Protein AF-A0A968VPF1-F1 (afdb_monomer_lite)

pLDDT: mean 86.72, std 12.69, range [39.0, 97.94]

Foldseek 3Di:
DVVVVVLVVVLVVLLVQLVVLCVVLVVCVVVVNNVSNVVSNQSSLLSLLVSLLVVLVVLLQVLVLLLVLLVVLLVVLVDPLLVVLSVLLVVLSVVLVVLSVVLVPPDSSPSVVSSVSSVVSLLSSLSSLVSSLVSLLRSQPDPDRDPVNDDDDPVCVVCVDPDDPPDPLVVSLVSVVVCVVVVSGPQWRWRPPDPDTDTDGSNVSSVVSD

Secondary structure (DSSP, 8-state):
-HHHHHHHHHHHHHHHHHHHHHHHHHHHHHTT-HHHHHHHHHHHHHHHHHHHHHHHHHHHHHHHHHHHHHHHHHHHH--HHHHHHHHHHHHHHHHHHHHHHHHHHS-TT-HHHHHHHHHHHHHHHHHHHHHHHHHHHHHHS-GGGSTTTS---HHHHHS--------HHHHHHHHHHHHHHTTSS-SEEE-SSSSS--EEEHHHHHHHT-

Radius of gyration: 21.9 Å; chains: 1; bounding box: 50×46×64 Å

Sequence (210 aa):
MRRSNALRAELTEQYRKALTHDFYANLWYLQGQYGRTHRELKESQNQLQQAYRKLLERYLETTWALLEESAPLIVRSRDQSARALLRLGFRDLESTRLFHIRGSNINPRLHTNQIQFYREGLKRIRRARRFAILALIEAKLPREERPQYQLVTYDDVRNPEPGESDSDFQRVLKLLINMTGRRLIPDTVSTRNLARPAELKLLEIHQDNY

Structure (mmCIF, N/CA/C/O backbone):
data_AF-A0A968VPF1-F1
#
_entry.id   AF-A0A968VPF1-F1
#
loop_
_atom_site.group_PDB
_atom_site.id
_atom_site.type_symbol
_atom_site.label_atom_id
_atom_site.label_alt_id
_atom_site.label_comp_id
_atom_site.label_asym_id
_atom_site.label_entity_id
_atom_site.label_seq_id
_atom_site.pdbx_PDB_ins_code
_atom_site.Cartn_x
_atom_site.Cartn_y
_atom_site.Cartn_z
_atom_site.occupancy
_atom_site.B_iso_or_equiv
_atom_site.auth_seq_id
_atom_site.auth_comp_id
_atom_site.auth_asym_id
_atom_site.auth_atom_id
_atom_site.pdbx_PDB_model_num
ATOM 1 N N . MET A 1 1 ? 5.026 -16.189 7.303 1.00 43.31 1 MET A N 1
ATOM 2 C CA . MET A 1 1 ? 6.407 -15.721 7.001 1.00 43.31 1 MET A CA 1
ATOM 3 C C . MET A 1 1 ? 6.978 -16.177 5.646 1.00 43.31 1 MET A C 1
ATOM 5 O O . MET A 1 1 ? 7.348 -15.308 4.867 1.00 43.31 1 MET A O 1
ATOM 9 N N . ARG A 1 2 ? 7.012 -17.479 5.294 1.00 39.00 2 ARG A N 1
ATOM 10 C CA . ARG A 1 2 ? 7.702 -17.997 4.078 1.00 39.00 2 ARG A CA 1
ATOM 11 C C . ARG A 1 2 ? 7.324 -17.344 2.727 1.00 39.00 2 ARG A C 1
ATOM 13 O O . ARG A 1 2 ? 8.184 -17.210 1.869 1.00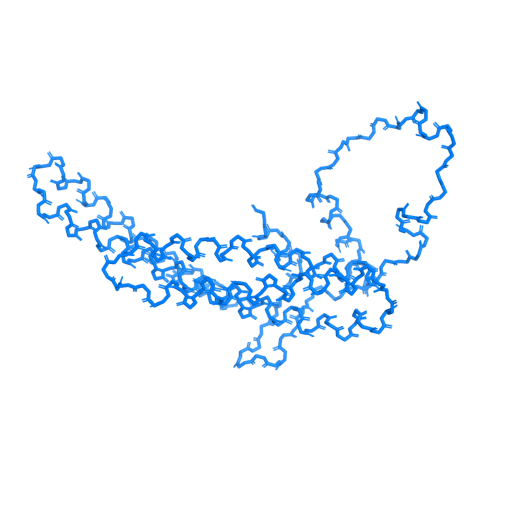 39.00 2 ARG A O 1
ATOM 20 N N . ARG A 1 3 ? 6.076 -16.895 2.526 1.00 50.56 3 ARG A N 1
ATOM 21 C CA . ARG A 1 3 ? 5.621 -16.291 1.248 1.00 50.56 3 ARG A CA 1
ATOM 22 C C . ARG A 1 3 ? 5.746 -14.765 1.148 1.00 50.56 3 ARG A C 1
ATOM 24 O O . ARG A 1 3 ? 5.810 -14.261 0.034 1.00 50.56 3 ARG A O 1
ATOM 31 N N . SER A 1 4 ? 5.825 -14.039 2.269 1.00 58.53 4 SER A N 1
ATOM 32 C CA . SER A 1 4 ? 6.194 -12.607 2.240 1.00 58.53 4 SER A CA 1
ATOM 33 C C . SER A 1 4 ? 7.604 -12.455 1.663 1.00 58.53 4 SER A C 1
ATOM 35 O O . SER A 1 4 ? 7.835 -11.650 0.766 1.00 58.53 4 SER A O 1
ATOM 37 N N . ASN A 1 5 ? 8.504 -13.352 2.075 1.00 69.31 5 ASN A N 1
ATOM 38 C CA . ASN A 1 5 ? 9.853 -13.448 1.526 1.00 69.31 5 ASN A CA 1
ATOM 39 C C . ASN A 1 5 ? 9.859 -13.851 0.044 1.00 69.31 5 ASN A C 1
ATOM 41 O O . ASN A 1 5 ? 10.679 -13.335 -0.700 1.00 69.31 5 ASN A O 1
ATOM 45 N N . ALA A 1 6 ? 8.931 -14.708 -0.401 1.00 79.56 6 ALA A N 1
ATOM 46 C CA . ALA A 1 6 ? 8.838 -15.111 -1.807 1.00 79.56 6 ALA A CA 1
ATOM 47 C C . ALA A 1 6 ? 8.408 -13.958 -2.730 1.00 79.56 6 ALA A C 1
ATOM 49 O O . ALA A 1 6 ? 9.057 -13.727 -3.743 1.00 79.56 6 ALA A O 1
ATOM 50 N N . LEU A 1 7 ? 7.366 -13.198 -2.363 1.00 80.12 7 LEU A N 1
ATOM 51 C CA . LEU A 1 7 ? 6.956 -12.024 -3.144 1.00 80.12 7 LEU A CA 1
ATOM 52 C C . LEU A 1 7 ? 8.040 -10.944 -3.128 1.00 80.12 7 LEU A C 1
ATOM 54 O O . LEU A 1 7 ? 8.317 -10.340 -4.157 1.00 80.12 7 LEU A O 1
ATOM 58 N N . ARG A 1 8 ? 8.664 -10.704 -1.968 1.00 84.31 8 ARG A N 1
ATOM 59 C CA . ARG A 1 8 ? 9.796 -9.777 -1.869 1.00 84.31 8 ARG A CA 1
ATOM 60 C C . ARG A 1 8 ? 10.928 -10.205 -2.796 1.00 84.31 8 ARG A C 1
ATOM 62 O O . ARG A 1 8 ? 11.372 -9.378 -3.573 1.00 84.31 8 ARG A O 1
ATOM 69 N N . ALA A 1 9 ? 11.324 -11.477 -2.781 1.00 89.12 9 ALA A N 1
ATOM 70 C CA . ALA A 1 9 ? 12.354 -12.000 -3.673 1.00 89.12 9 ALA A CA 1
ATOM 71 C C . ALA A 1 9 ? 11.975 -11.845 -5.154 1.00 89.12 9 ALA A C 1
ATOM 73 O O . ALA A 1 9 ? 12.793 -11.392 -5.946 1.00 89.12 9 ALA A O 1
ATOM 74 N N . GLU A 1 10 ? 10.728 -12.151 -5.523 1.00 90.25 10 GLU A N 1
ATOM 75 C CA . GLU A 1 10 ? 10.234 -11.981 -6.893 1.00 90.25 10 GLU A CA 1
ATOM 76 C C . GLU A 1 10 ? 10.270 -10.512 -7.340 1.00 90.25 10 GLU A C 1
ATOM 78 O O . GLU A 1 10 ? 10.740 -10.206 -8.436 1.00 90.25 10 GLU A O 1
ATOM 83 N N . LEU A 1 11 ? 9.812 -9.592 -6.487 1.00 91.25 11 LEU A N 1
ATOM 84 C CA . LEU A 1 11 ? 9.863 -8.159 -6.763 1.00 91.25 11 LEU A CA 1
ATOM 85 C C . LEU A 1 11 ? 11.308 -7.664 -6.837 1.00 91.25 11 LEU A C 1
ATOM 87 O O . LEU A 1 11 ? 11.639 -6.926 -7.758 1.00 91.25 11 LEU A O 1
ATOM 91 N N . THR A 1 12 ? 12.183 -8.087 -5.921 1.00 93.25 12 THR A N 1
ATOM 92 C CA . THR A 1 12 ? 13.615 -7.760 -5.950 1.00 93.25 12 THR A CA 1
ATOM 93 C C . THR A 1 12 ? 14.259 -8.235 -7.247 1.00 93.25 12 THR A C 1
ATOM 95 O O . THR A 1 12 ? 15.005 -7.479 -7.861 1.00 93.25 12 THR A O 1
ATOM 98 N N . GLU A 1 13 ? 13.928 -9.439 -7.712 1.00 93.94 13 GLU A N 1
ATOM 99 C CA . GLU A 1 13 ? 14.406 -9.975 -8.988 1.00 93.94 13 GLU A CA 1
ATOM 100 C C . GLU A 1 13 ? 13.904 -9.130 -10.173 1.00 93.94 13 GLU A C 1
ATOM 102 O O . GLU A 1 13 ? 14.682 -8.792 -11.067 1.00 93.94 13 GLU A O 1
ATOM 107 N N . GLN A 1 14 ? 12.628 -8.723 -10.176 1.00 93.25 14 GLN A N 1
ATOM 108 C CA . GLN A 1 14 ? 12.080 -7.825 -11.203 1.00 93.25 14 GLN A CA 1
ATOM 109 C C . GLN A 1 14 ? 12.742 -6.441 -11.184 1.00 93.25 14 GLN A C 1
ATOM 111 O O . GLN A 1 14 ? 13.100 -5.923 -12.242 1.00 93.25 14 GLN A O 1
ATOM 116 N N . TYR A 1 15 ? 12.964 -5.858 -10.004 1.00 94.62 15 TYR A N 1
ATOM 117 C CA . TYR A 1 15 ? 13.681 -4.590 -9.866 1.00 94.62 15 TYR A CA 1
ATOM 118 C C . TYR A 1 15 ? 15.132 -4.708 -10.327 1.00 94.62 15 TYR A C 1
ATOM 120 O O . TYR A 1 15 ? 15.619 -3.829 -11.032 1.00 94.62 15 TYR A O 1
ATOM 128 N N . ARG A 1 16 ? 15.812 -5.812 -10.000 1.00 96.12 16 ARG A N 1
ATOM 129 C CA . ARG A 1 16 ? 17.177 -6.079 -10.468 1.00 96.12 16 ARG A CA 1
ATOM 130 C C . ARG A 1 16 ? 17.234 -6.128 -11.992 1.00 96.12 16 ARG A C 1
ATOM 132 O O . ARG A 1 16 ? 18.122 -5.518 -12.585 1.00 96.12 16 ARG A O 1
ATOM 139 N N . LYS A 1 17 ? 16.274 -6.803 -12.633 1.00 96.50 17 LYS A N 1
ATOM 140 C CA . LYS A 1 17 ? 16.153 -6.840 -14.099 1.00 96.50 17 LYS A CA 1
ATOM 141 C C . LYS A 1 17 ? 15.913 -5.451 -14.683 1.00 96.50 17 LYS A C 1
ATOM 143 O O . LYS A 1 17 ? 16.620 -5.069 -15.608 1.00 96.50 17 LYS A O 1
ATOM 148 N N . ALA A 1 18 ? 14.986 -4.680 -14.114 1.00 96.88 18 ALA A N 1
ATOM 149 C CA . ALA A 1 18 ? 14.735 -3.305 -14.543 1.00 96.88 18 ALA A CA 1
ATOM 150 C C . ALA A 1 18 ? 16.001 -2.434 -14.469 1.00 96.88 18 ALA A C 1
ATOM 152 O O . ALA A 1 18 ? 16.369 -1.798 -15.451 1.00 96.88 18 ALA A O 1
ATOM 153 N N . LEU A 1 19 ? 16.710 -2.469 -13.336 1.00 96.94 19 LEU A N 1
ATOM 154 C CA . LEU A 1 19 ? 17.963 -1.732 -13.142 1.00 96.94 19 LEU A CA 1
ATOM 155 C C . LEU A 1 19 ? 19.059 -2.174 -14.115 1.00 96.94 19 LEU A C 1
ATOM 157 O O . LEU A 1 19 ? 19.812 -1.344 -14.609 1.00 96.94 19 LEU A O 1
ATOM 161 N N . THR A 1 20 ? 19.137 -3.471 -14.414 1.00 97.56 20 THR A N 1
ATOM 162 C CA . THR A 1 20 ? 20.104 -4.003 -15.382 1.00 97.56 20 THR A CA 1
ATOM 163 C C . THR A 1 20 ? 19.848 -3.427 -16.777 1.00 97.56 20 THR A C 1
ATOM 165 O O . THR A 1 20 ? 20.774 -2.941 -17.421 1.00 97.56 20 THR A O 1
ATOM 168 N N . HIS A 1 21 ? 18.590 -3.418 -17.225 1.00 97.88 21 HIS A N 1
ATOM 169 C CA . HIS A 1 21 ? 18.209 -2.816 -18.504 1.00 97.88 21 HIS A CA 1
ATOM 170 C C . HIS A 1 21 ? 18.437 -1.298 -18.525 1.00 97.88 21 HIS A C 1
ATOM 172 O O . HIS A 1 21 ? 18.942 -0.773 -19.511 1.00 97.88 21 HIS A O 1
ATOM 178 N N . ASP A 1 22 ? 18.132 -0.590 -17.435 1.00 97.19 22 ASP A N 1
ATOM 179 C CA . ASP A 1 22 ? 18.394 0.851 -17.322 1.00 97.19 22 ASP A CA 1
ATOM 180 C C . ASP A 1 22 ? 19.894 1.176 -17.413 1.00 97.19 22 ASP A C 1
ATOM 182 O O . ASP A 1 22 ? 20.312 2.048 -18.177 1.00 97.19 22 ASP A O 1
ATOM 186 N N . PHE A 1 23 ? 20.729 0.402 -16.715 1.00 97.81 23 PHE A N 1
ATOM 187 C CA . PHE A 1 23 ? 22.182 0.516 -16.796 1.00 97.81 23 PHE A CA 1
ATOM 188 C C . PHE A 1 23 ? 22.688 0.330 -18.232 1.00 97.81 23 PHE A C 1
ATOM 190 O O . PHE A 1 23 ? 23.456 1.157 -18.730 1.00 97.81 23 PHE A O 1
ATOM 197 N N . TYR A 1 24 ? 22.232 -0.716 -18.929 1.00 97.69 24 TYR A N 1
ATOM 198 C CA . TYR A 1 24 ? 22.611 -0.932 -20.325 1.00 97.69 24 TYR A CA 1
ATOM 199 C C . TYR A 1 24 ? 22.074 0.161 -21.251 1.00 97.69 24 TYR A C 1
ATOM 201 O O . TYR A 1 24 ? 22.788 0.573 -22.161 1.00 97.69 24 TYR A O 1
ATOM 209 N N . ALA A 1 25 ? 20.867 0.683 -21.018 1.00 97.38 25 ALA A N 1
ATOM 210 C CA . ALA A 1 25 ? 20.334 1.806 -21.785 1.00 97.38 25 ALA A CA 1
ATOM 211 C C . ALA A 1 25 ? 21.261 3.029 -21.700 1.00 97.38 25 ALA A C 1
ATOM 213 O O . ALA A 1 25 ? 21.606 3.608 -22.735 1.00 97.38 25 ALA A O 1
ATOM 214 N N . ASN A 1 26 ? 21.721 3.360 -20.488 1.00 97.00 26 ASN A N 1
ATOM 215 C CA . ASN A 1 26 ? 22.673 4.443 -20.243 1.00 97.00 26 ASN A CA 1
ATOM 216 C C . ASN A 1 26 ? 24.031 4.170 -20.908 1.00 97.00 26 ASN A C 1
ATOM 218 O O . ASN A 1 26 ? 24.589 5.058 -21.551 1.00 97.00 26 ASN A O 1
ATOM 222 N N . LEU A 1 27 ? 24.535 2.934 -20.842 1.00 97.75 27 LEU A N 1
ATOM 223 C CA . LEU A 1 27 ? 25.772 2.544 -21.525 1.00 97.75 27 LEU A CA 1
ATOM 224 C C . LEU A 1 27 ? 25.669 2.728 -23.048 1.00 97.75 27 LEU A C 1
ATOM 226 O O . LEU A 1 27 ? 26.540 3.347 -23.658 1.00 97.75 27 LEU A O 1
ATOM 230 N N . TRP A 1 28 ? 24.594 2.233 -23.668 1.00 97.25 28 TRP A N 1
ATOM 231 C CA . TRP A 1 28 ? 24.373 2.375 -25.111 1.00 97.25 28 TRP A CA 1
ATOM 232 C C . TRP A 1 28 ? 24.174 3.830 -25.529 1.00 97.25 28 TRP A C 1
ATOM 234 O O . TRP A 1 28 ? 24.609 4.215 -26.615 1.00 97.25 28 TRP A O 1
ATOM 244 N N . TYR A 1 29 ? 23.559 4.641 -24.665 1.00 97.56 29 TYR A N 1
ATOM 245 C CA . TYR A 1 29 ? 23.373 6.069 -24.906 1.00 97.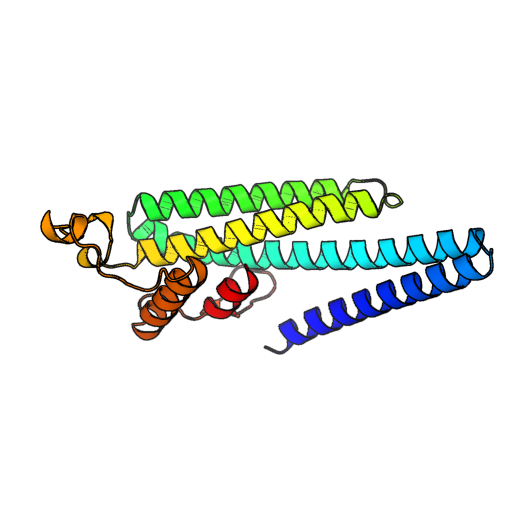56 29 TYR A CA 1
ATOM 246 C C . TYR A 1 29 ? 24.720 6.788 -25.003 1.00 97.56 29 TYR A C 1
ATOM 248 O O . TYR A 1 29 ? 24.954 7.529 -25.956 1.00 97.56 29 TYR A O 1
ATOM 256 N N . LEU A 1 30 ? 25.634 6.502 -24.070 1.00 97.50 30 LEU A N 1
ATOM 257 C CA . LEU A 1 30 ? 26.991 7.059 -24.072 1.00 97.50 30 LEU A CA 1
ATOM 258 C C . LEU A 1 30 ? 27.808 6.628 -25.300 1.00 97.50 30 LEU A C 1
ATOM 260 O O . LEU A 1 30 ? 28.672 7.369 -25.753 1.00 97.50 30 LEU A O 1
ATOM 264 N N . GLN A 1 31 ? 27.513 5.459 -25.869 1.00 96.81 31 GLN A N 1
ATOM 265 C CA . GLN A 1 31 ? 28.135 4.965 -27.103 1.00 96.81 31 GLN A CA 1
ATOM 266 C C . GLN A 1 31 ? 27.466 5.488 -28.390 1.00 96.81 31 GLN A C 1
ATOM 268 O O . GLN A 1 31 ? 27.827 5.053 -29.482 1.00 96.81 31 GLN A O 1
ATOM 273 N N . GLY A 1 32 ? 26.464 6.371 -28.290 1.00 97.06 32 GLY A N 1
ATOM 274 C CA . GLY A 1 32 ? 25.722 6.902 -29.441 1.00 97.06 32 GLY A CA 1
ATOM 275 C C . GLY A 1 32 ? 24.770 5.897 -30.105 1.00 97.06 32 GLY A C 1
ATOM 276 O O . GLY A 1 32 ? 24.251 6.150 -31.192 1.00 97.06 32 GLY A O 1
ATOM 277 N N . GLN A 1 33 ? 24.506 4.747 -29.476 1.00 96.88 33 GLN A N 1
ATOM 278 C CA . GLN A 1 33 ? 23.657 3.685 -30.027 1.00 96.88 33 GLN A CA 1
ATOM 279 C C . GLN A 1 33 ? 22.185 3.858 -29.619 1.00 96.88 33 GLN A C 1
ATOM 281 O O . GLN A 1 33 ? 21.604 3.016 -28.930 1.00 96.88 33 GLN A O 1
ATOM 286 N N . TYR A 1 34 ? 21.544 4.929 -30.097 1.00 95.38 34 TYR A N 1
ATOM 287 C CA . TYR A 1 34 ? 20.193 5.332 -29.671 1.00 95.38 34 TYR A CA 1
ATOM 288 C C . TYR A 1 34 ? 19.101 4.271 -29.883 1.00 95.38 34 TYR A C 1
ATOM 290 O O . TYR A 1 34 ? 18.183 4.151 -29.071 1.00 95.38 34 TYR A O 1
ATOM 298 N N . GLY A 1 35 ? 19.201 3.459 -30.942 1.00 96.25 35 GLY A N 1
ATOM 299 C CA . GLY A 1 35 ? 18.255 2.364 -31.183 1.00 96.25 35 GLY A CA 1
ATOM 300 C C . GLY A 1 35 ? 18.289 1.299 -30.080 1.00 96.25 35 GLY A C 1
ATOM 301 O O . GLY A 1 35 ? 17.240 0.812 -29.654 1.00 96.25 35 GLY A O 1
ATOM 302 N N . ARG A 1 36 ? 19.486 0.976 -29.566 1.00 95.56 36 ARG A N 1
ATOM 303 C CA . ARG A 1 36 ? 19.651 0.045 -28.439 1.00 95.56 36 ARG A CA 1
ATOM 304 C C . ARG A 1 36 ? 19.227 0.688 -27.127 1.00 95.56 36 ARG A C 1
ATOM 306 O O . ARG A 1 36 ? 18.495 0.054 -26.376 1.00 95.56 36 ARG A O 1
ATOM 313 N N . THR A 1 37 ? 19.581 1.955 -26.904 1.00 97.19 37 THR A N 1
ATOM 314 C CA . THR A 1 37 ? 19.106 2.730 -25.747 1.00 97.19 37 THR A CA 1
ATOM 315 C C . THR A 1 37 ? 17.589 2.680 -25.624 1.00 97.19 37 THR A C 1
ATOM 317 O O . THR A 1 37 ? 17.071 2.339 -24.565 1.00 97.19 37 THR A O 1
ATOM 320 N N . HIS A 1 38 ? 16.865 2.970 -26.710 1.00 95.81 38 HIS A N 1
ATOM 321 C CA . HIS A 1 38 ? 15.404 2.978 -26.686 1.00 95.81 38 HIS A CA 1
ATOM 322 C C . HIS A 1 38 ? 14.823 1.601 -26.337 1.00 95.81 38 HIS A C 1
ATOM 324 O O . HIS A 1 38 ? 13.871 1.511 -25.561 1.00 95.81 38 HIS A O 1
ATOM 330 N N . ARG A 1 39 ? 15.400 0.525 -26.887 1.00 96.31 39 ARG A N 1
ATOM 331 C CA . ARG A 1 39 ? 14.963 -0.848 -26.612 1.00 96.31 39 ARG A CA 1
ATOM 332 C C . ARG A 1 39 ? 15.173 -1.226 -25.146 1.00 96.31 39 ARG A C 1
ATOM 334 O O . ARG A 1 39 ? 14.226 -1.674 -24.508 1.00 96.31 39 ARG A O 1
ATOM 341 N N . GLU A 1 40 ? 16.374 -1.010 -24.617 1.00 97.12 40 GLU A N 1
ATOM 342 C CA . GLU A 1 40 ? 16.707 -1.333 -23.224 1.00 97.12 40 GLU A CA 1
ATOM 343 C C . GLU A 1 40 ? 15.877 -0.502 -22.235 1.00 97.12 40 GLU A C 1
ATOM 345 O O . GLU A 1 40 ? 15.323 -1.040 -21.278 1.00 97.12 40 GLU A O 1
ATOM 350 N N . LEU A 1 41 ? 15.678 0.792 -22.511 1.00 96.12 41 LEU A N 1
ATOM 351 C CA . LEU A 1 41 ? 14.834 1.651 -21.680 1.00 96.12 41 LEU A CA 1
ATOM 352 C C . LEU A 1 41 ? 13.384 1.147 -21.639 1.00 96.12 41 LEU A C 1
ATOM 354 O O . LEU A 1 41 ? 12.748 1.137 -20.584 1.00 96.12 41 LEU A O 1
ATOM 358 N N . LYS A 1 42 ? 12.853 0.701 -22.780 1.00 95.56 42 LYS A N 1
ATOM 359 C CA . LYS A 1 42 ? 11.491 0.170 -22.862 1.00 95.56 42 LYS A CA 1
ATOM 360 C C . LYS A 1 42 ? 11.338 -1.141 -22.092 1.00 95.56 42 LYS A C 1
ATOM 362 O O . LYS A 1 42 ? 10.338 -1.309 -21.398 1.00 95.56 42 LYS A O 1
ATOM 367 N N . GLU A 1 43 ? 12.328 -2.030 -22.159 1.00 96.44 43 GLU A N 1
ATOM 368 C CA . GLU A 1 43 ? 12.336 -3.258 -21.356 1.00 96.44 43 GLU A CA 1
ATOM 369 C C . GLU A 1 43 ? 12.441 -2.960 -19.858 1.00 96.44 43 GLU A C 1
ATOM 371 O O . GLU A 1 43 ? 11.684 -3.528 -19.071 1.00 96.44 43 GLU A O 1
ATOM 376 N N . SER A 1 44 ? 13.285 -2.004 -19.456 1.00 97.06 44 SER A N 1
ATOM 377 C CA . SER A 1 44 ? 13.342 -1.528 -18.067 1.00 97.06 44 SER A CA 1
ATOM 378 C C . SER A 1 44 ? 11.964 -1.070 -17.573 1.00 97.06 44 SER A C 1
ATOM 380 O O . SER A 1 44 ? 11.460 -1.549 -16.551 1.00 97.06 44 SER A O 1
ATOM 382 N N . GLN A 1 45 ? 11.289 -0.215 -18.346 1.00 96.06 45 GLN A N 1
ATOM 383 C CA . GLN A 1 45 ? 9.951 0.277 -18.011 1.00 96.06 45 GLN A CA 1
ATOM 384 C C . GLN A 1 45 ? 8.899 -0.839 -17.968 1.00 96.06 45 GLN A C 1
ATOM 386 O O . GLN A 1 45 ? 8.027 -0.822 -17.098 1.00 96.06 45 GLN A O 1
ATOM 391 N N . ASN A 1 46 ? 8.979 -1.820 -18.869 1.00 96.38 46 ASN A N 1
ATOM 392 C CA . ASN A 1 46 ? 8.107 -2.992 -18.870 1.00 96.38 46 ASN A CA 1
ATOM 393 C C . ASN A 1 46 ? 8.267 -3.810 -17.575 1.00 96.38 46 ASN A C 1
ATOM 395 O O . ASN A 1 46 ? 7.275 -4.135 -16.921 1.00 96.38 46 ASN A O 1
ATOM 399 N N . GLN A 1 47 ? 9.507 -4.079 -17.148 1.00 96.81 47 GLN A N 1
ATOM 400 C CA . GLN A 1 47 ? 9.775 -4.787 -15.889 1.00 96.81 47 GLN A CA 1
ATOM 401 C C . GLN A 1 47 ? 9.254 -4.005 -14.673 1.00 96.81 47 GLN A C 1
ATOM 403 O O . GLN A 1 47 ? 8.600 -4.581 -13.799 1.00 96.81 47 GLN A O 1
ATOM 408 N N . LEU A 1 48 ? 9.475 -2.685 -14.635 1.00 95.81 48 LEU A N 1
ATOM 409 C CA . LEU A 1 48 ? 8.960 -1.826 -13.563 1.00 95.81 48 LEU A CA 1
ATOM 410 C C . LEU A 1 48 ? 7.436 -1.859 -13.500 1.00 95.81 48 LEU A C 1
ATOM 412 O O . LEU A 1 48 ? 6.864 -2.051 -12.429 1.00 95.81 48 LEU A O 1
ATOM 416 N N . GLN A 1 49 ? 6.765 -1.704 -14.637 1.00 95.94 49 GLN A N 1
ATOM 417 C CA . GLN A 1 49 ? 5.310 -1.731 -14.709 1.00 95.94 49 GLN A CA 1
ATOM 418 C C . GLN A 1 49 ? 4.732 -3.022 -14.118 1.00 95.94 49 GLN A C 1
ATOM 420 O O . GLN A 1 49 ? 3.769 -2.962 -13.347 1.00 95.94 49 GLN A O 1
ATOM 425 N N . GLN A 1 50 ? 5.345 -4.168 -14.421 1.00 95.38 50 GLN A N 1
ATOM 426 C CA . GLN A 1 50 ? 4.902 -5.462 -13.910 1.00 95.38 50 GLN A CA 1
ATOM 427 C C . GLN A 1 50 ? 5.086 -5.557 -12.392 1.00 95.38 50 GLN A C 1
ATOM 429 O O . GLN A 1 50 ? 4.187 -6.042 -11.702 1.00 95.38 50 GLN A O 1
ATOM 434 N N . ALA A 1 51 ? 6.206 -5.051 -11.866 1.00 95.31 51 ALA A N 1
ATOM 435 C CA . ALA A 1 51 ? 6.464 -5.004 -10.428 1.00 95.31 51 ALA A CA 1
ATOM 436 C C . ALA A 1 51 ? 5.433 -4.129 -9.696 1.00 95.31 51 ALA A C 1
ATOM 438 O O . ALA A 1 51 ? 4.824 -4.568 -8.718 1.00 95.31 51 ALA A O 1
ATOM 439 N N . TYR A 1 52 ? 5.165 -2.923 -10.208 1.00 95.62 52 TYR A N 1
ATOM 440 C CA . TYR A 1 52 ? 4.154 -2.017 -9.653 1.00 95.62 52 TYR A CA 1
ATOM 441 C C . TYR A 1 52 ? 2.749 -2.627 -9.672 1.00 95.62 52 TYR A C 1
ATOM 443 O O . TYR A 1 52 ? 2.015 -2.509 -8.689 1.00 95.62 52 TYR A O 1
ATOM 451 N N . ARG A 1 53 ? 2.381 -3.311 -10.762 1.00 95.81 53 ARG A N 1
ATOM 452 C CA . ARG A 1 53 ? 1.098 -4.009 -10.880 1.00 95.81 53 ARG A CA 1
ATOM 453 C C . ARG A 1 53 ? 0.951 -5.101 -9.820 1.00 95.81 53 ARG A C 1
ATOM 455 O O . ARG A 1 53 ? -0.028 -5.086 -9.077 1.00 95.81 53 ARG A O 1
ATOM 462 N N . LYS A 1 54 ? 1.925 -6.012 -9.722 1.00 94.50 54 LYS A N 1
ATOM 463 C CA . LYS A 1 54 ? 1.913 -7.117 -8.745 1.00 94.50 54 LYS A CA 1
ATOM 464 C C . LYS A 1 54 ? 1.861 -6.604 -7.310 1.00 94.50 54 LYS A C 1
ATOM 466 O O . LYS A 1 54 ? 1.128 -7.136 -6.476 1.00 94.50 54 LYS A O 1
ATOM 471 N N . LEU A 1 55 ? 2.619 -5.545 -7.022 1.00 93.88 55 LEU A N 1
ATOM 472 C CA . LEU A 1 55 ? 2.600 -4.895 -5.718 1.00 93.88 55 LEU A CA 1
ATOM 473 C C . LEU A 1 55 ? 1.205 -4.340 -5.401 1.00 93.88 55 LEU A C 1
ATOM 475 O O . LEU A 1 55 ? 0.683 -4.582 -4.315 1.00 93.88 55 LEU A O 1
ATOM 479 N N . LEU A 1 56 ? 0.572 -3.645 -6.349 1.00 95.69 56 LEU A N 1
ATOM 480 C CA . LEU A 1 56 ? -0.769 -3.095 -6.162 1.00 95.69 56 LEU A CA 1
ATOM 481 C C . LEU A 1 56 ? -1.823 -4.186 -5.943 1.00 95.69 56 LEU A C 1
ATOM 483 O O . LEU A 1 56 ? -2.636 -4.062 -5.029 1.00 95.69 56 LEU A O 1
ATOM 487 N N . GLU A 1 57 ? -1.786 -5.260 -6.733 1.00 94.19 57 GLU A N 1
ATOM 488 C CA . GLU A 1 57 ? -2.674 -6.423 -6.586 1.00 94.19 57 GLU A CA 1
ATOM 489 C C . GLU A 1 57 ? -2.550 -7.028 -5.184 1.00 94.19 57 GLU A C 1
ATOM 491 O O . GLU A 1 57 ? -3.548 -7.213 -4.485 1.00 94.19 57 GLU A O 1
ATOM 496 N N . ARG A 1 58 ? -1.317 -7.213 -4.699 1.00 90.75 58 ARG A N 1
ATOM 497 C CA . ARG A 1 58 ? -1.081 -7.691 -3.334 1.00 90.75 58 ARG A CA 1
ATOM 498 C C . ARG A 1 58 ? -1.647 -6.746 -2.276 1.00 90.75 58 ARG A C 1
ATOM 500 O O . ARG A 1 58 ? -2.217 -7.195 -1.276 1.00 90.75 58 ARG A O 1
ATOM 507 N N . TYR A 1 59 ? -1.449 -5.439 -2.441 1.00 92.75 59 TYR A N 1
ATOM 508 C CA . TYR A 1 59 ? -1.966 -4.461 -1.487 1.00 92.75 59 TYR A CA 1
ATOM 509 C C . TYR A 1 59 ? -3.494 -4.437 -1.495 1.00 92.75 59 TYR A C 1
ATOM 511 O O . TYR A 1 59 ? -4.085 -4.338 -0.423 1.00 92.75 59 TYR A O 1
ATOM 519 N N . LEU A 1 60 ? -4.131 -4.588 -2.655 1.00 94.44 60 LEU A N 1
ATOM 520 C CA . LEU A 1 60 ? -5.582 -4.713 -2.775 1.00 94.44 60 LEU A CA 1
ATOM 521 C C . LEU A 1 60 ? -6.106 -5.928 -2.005 1.00 94.44 60 LEU A C 1
ATOM 523 O O . LEU A 1 60 ? -6.975 -5.760 -1.153 1.00 94.44 60 LEU A O 1
ATOM 527 N N . GLU A 1 61 ? -5.542 -7.115 -2.241 1.00 90.88 61 GLU A N 1
ATOM 528 C CA . GLU A 1 61 ? -5.953 -8.359 -1.569 1.00 90.88 61 GLU A CA 1
ATOM 529 C C . GLU A 1 61 ? -5.843 -8.250 -0.043 1.00 90.88 61 GLU A C 1
ATOM 531 O O . GLU A 1 61 ? -6.790 -8.511 0.696 1.00 90.88 61 GLU A O 1
ATOM 536 N N . THR A 1 62 ? -4.674 -7.824 0.436 1.00 89.31 62 THR A N 1
ATOM 537 C CA . THR A 1 62 ? -4.392 -7.724 1.876 1.00 89.31 62 THR A CA 1
ATOM 538 C C . THR A 1 62 ? -5.223 -6.643 2.564 1.00 89.31 62 THR A C 1
ATOM 540 O O . THR A 1 62 ? -5.665 -6.836 3.692 1.00 89.31 62 THR A O 1
ATOM 543 N N . THR A 1 63 ? -5.469 -5.512 1.898 1.00 93.00 63 THR A N 1
ATOM 544 C CA . THR A 1 63 ? -6.278 -4.424 2.469 1.00 93.00 63 THR A CA 1
ATOM 545 C C . THR A 1 63 ? -7.758 -4.772 2.479 1.00 93.00 63 THR A C 1
ATOM 547 O O . THR A 1 63 ? -8.446 -4.436 3.437 1.00 93.00 63 THR A O 1
ATOM 550 N N . TRP A 1 64 ? -8.243 -5.466 1.446 1.00 93.00 64 TRP A N 1
ATOM 551 C CA . TRP A 1 64 ? -9.610 -5.978 1.414 1.00 93.00 64 TRP A CA 1
ATOM 552 C C . TRP A 1 64 ? -9.873 -6.885 2.609 1.00 93.00 64 TRP A C 1
ATOM 554 O O . TRP A 1 64 ? -10.796 -6.623 3.372 1.00 93.00 64 TRP A O 1
ATOM 564 N N . ALA A 1 65 ? -9.001 -7.866 2.834 1.00 90.06 65 ALA A N 1
ATOM 565 C CA . ALA A 1 65 ? -9.175 -8.781 3.949 1.00 90.06 65 ALA A CA 1
ATOM 566 C C . ALA A 1 65 ? -9.025 -8.092 5.314 1.00 90.06 65 ALA A C 1
ATOM 568 O O . ALA A 1 65 ? -9.781 -8.386 6.232 1.00 90.06 65 ALA A O 1
ATOM 569 N N . LEU A 1 66 ? -8.117 -7.117 5.452 1.00 90.38 66 LEU A N 1
ATOM 570 C CA . LEU A 1 66 ? -8.030 -6.302 6.669 1.00 90.38 66 LEU A CA 1
ATOM 571 C C . LEU A 1 66 ? -9.350 -5.566 6.962 1.00 90.38 66 LEU A C 1
ATOM 573 O O . LEU A 1 66 ? -9.804 -5.536 8.106 1.00 90.38 66 LEU A O 1
ATOM 577 N N . LEU A 1 67 ? -9.965 -4.961 5.944 1.00 92.62 67 LEU A N 1
ATOM 578 C CA . LEU A 1 67 ? -11.231 -4.235 6.080 1.00 92.62 67 LEU A CA 1
ATOM 579 C C . LEU A 1 67 ? -12.416 -5.173 6.344 1.00 92.62 67 LEU A C 1
ATOM 581 O O . LEU A 1 67 ? -13.271 -4.856 7.166 1.00 92.62 67 LEU A O 1
ATOM 585 N N . GLU A 1 68 ? -12.465 -6.323 5.679 1.00 91.94 68 GLU A N 1
ATOM 586 C CA . GLU A 1 68 ? -13.531 -7.311 5.848 1.00 91.94 68 GLU A CA 1
ATOM 587 C C . GLU A 1 68 ? -13.513 -7.932 7.249 1.00 91.94 68 GLU A C 1
ATOM 589 O O . GLU A 1 68 ? -14.540 -7.956 7.922 1.00 91.94 68 GLU A O 1
ATOM 594 N N . GLU A 1 69 ? -12.343 -8.348 7.734 1.00 88.94 69 GLU A N 1
ATOM 595 C CA . GLU A 1 69 ? -12.196 -8.961 9.060 1.00 88.94 69 GLU A CA 1
ATOM 596 C C . GLU A 1 69 ? -12.403 -7.938 10.194 1.00 88.94 69 GLU A C 1
ATOM 598 O O . GLU A 1 69 ? -12.918 -8.266 11.265 1.00 88.94 69 GLU A O 1
ATOM 603 N N . SER A 1 70 ? -12.050 -6.665 9.971 1.00 88.69 70 SER A N 1
ATOM 604 C CA . SER A 1 70 ? -12.289 -5.595 10.953 1.00 88.69 70 SER A CA 1
ATOM 605 C C . SER A 1 70 ? -13.744 -5.115 10.993 1.00 88.69 70 SER A C 1
ATOM 607 O O . SER A 1 70 ? -14.208 -4.643 12.039 1.00 88.69 70 SER A O 1
ATOM 609 N N . ALA A 1 71 ? -14.497 -5.259 9.899 1.00 91.38 71 ALA A N 1
ATOM 610 C CA . ALA A 1 71 ? -15.842 -4.704 9.777 1.00 91.38 71 ALA A CA 1
ATOM 611 C C . ALA A 1 71 ? -16.836 -5.208 10.847 1.00 91.38 71 ALA A C 1
ATOM 613 O O . ALA A 1 71 ? -17.477 -4.359 11.475 1.00 91.38 71 ALA A O 1
ATOM 614 N N . PRO A 1 72 ? -16.968 -6.520 11.146 1.00 91.00 72 PRO A N 1
ATOM 615 C CA . PRO A 1 72 ? -17.900 -6.999 12.169 1.00 91.00 72 PRO A CA 1
ATOM 616 C C . PRO A 1 72 ? -17.636 -6.393 13.548 1.00 91.00 72 PRO A C 1
ATOM 618 O O . PRO A 1 72 ? -18.571 -6.040 14.267 1.00 91.00 72 PRO A O 1
ATOM 621 N N . LEU A 1 73 ? -16.362 -6.247 13.912 1.00 88.94 73 LEU A N 1
ATOM 622 C CA . LEU A 1 73 ? -15.942 -5.687 15.193 1.00 88.94 73 LEU A CA 1
ATOM 623 C C . LEU A 1 73 ? -16.330 -4.206 15.305 1.00 88.94 73 LEU A C 1
ATOM 625 O O . LEU A 1 73 ? -16.892 -3.795 16.321 1.00 88.94 73 LEU A O 1
ATOM 629 N N . ILE A 1 74 ? -16.103 -3.430 14.245 1.00 90.50 74 ILE A N 1
ATOM 630 C CA . ILE A 1 74 ? -16.430 -1.997 14.186 1.00 90.50 74 ILE A CA 1
ATOM 631 C C . ILE A 1 74 ? -17.947 -1.765 14.132 1.00 90.50 74 ILE A C 1
ATOM 633 O O . ILE A 1 74 ? -18.479 -0.849 14.755 1.00 90.50 74 ILE A O 1
ATOM 637 N N . VAL A 1 75 ? -18.694 -2.603 13.411 1.00 90.69 75 VAL A N 1
ATOM 638 C CA . VAL A 1 75 ? -20.158 -2.474 13.345 1.00 90.69 75 VAL A CA 1
ATOM 639 C C . VAL A 1 75 ? -20.787 -2.735 14.717 1.00 90.69 75 VAL A C 1
ATOM 641 O O . VAL A 1 75 ? -21.685 -1.986 15.130 1.00 90.69 75 VAL A O 1
ATOM 644 N N . ARG A 1 76 ? -20.275 -3.744 15.442 1.00 89.62 76 ARG A N 1
ATOM 645 C CA . ARG A 1 76 ? -20.718 -4.118 16.794 1.00 89.62 76 ARG A CA 1
ATOM 646 C C . ARG A 1 76 ? -20.398 -3.065 17.855 1.00 89.62 76 ARG A C 1
ATOM 648 O O . ARG A 1 76 ? -21.200 -2.919 18.770 1.00 89.62 76 ARG A O 1
ATOM 655 N N . SER A 1 77 ? -19.297 -2.315 17.732 1.00 87.50 77 SER A N 1
ATOM 656 C CA . SER A 1 77 ? -18.934 -1.272 18.712 1.00 87.50 77 SER A CA 1
ATOM 657 C C . SER A 1 77 ? -19.919 -0.097 18.751 1.00 87.50 77 SER A C 1
ATOM 659 O O . SER A 1 77 ? -19.945 0.653 19.722 1.00 87.50 77 SER A O 1
ATOM 661 N N . ARG A 1 78 ? -20.754 0.058 17.711 1.00 86.44 78 ARG A N 1
ATOM 662 C CA . ARG A 1 78 ? -21.723 1.159 17.540 1.00 86.44 78 ARG A CA 1
ATOM 663 C C . ARG A 1 78 ? -21.114 2.562 17.550 1.00 86.44 78 ARG A C 1
ATOM 665 O O . ARG A 1 78 ? -21.848 3.541 17.633 1.00 86.44 78 ARG A O 1
ATOM 672 N N . ASP A 1 79 ? -19.805 2.658 17.375 1.00 88.94 79 ASP A N 1
ATOM 673 C CA . ASP A 1 79 ? -19.108 3.928 17.291 1.00 88.94 79 ASP A CA 1
ATOM 674 C C . ASP A 1 79 ? -19.260 4.552 15.896 1.00 88.94 79 ASP A C 1
ATOM 676 O O . ASP A 1 79 ? -18.914 3.946 14.875 1.00 88.94 79 ASP A O 1
ATOM 680 N N . GLN A 1 80 ? -19.787 5.774 15.848 1.00 90.44 80 GLN A N 1
ATOM 681 C CA . GLN A 1 80 ? -19.993 6.502 14.603 1.00 90.44 80 GLN A CA 1
ATOM 682 C C . GLN A 1 80 ? -18.670 6.907 13.937 1.00 90.44 80 GLN A C 1
ATOM 684 O O . GLN A 1 80 ? -18.562 6.815 12.711 1.00 90.44 80 GLN A O 1
ATOM 689 N N . SER A 1 81 ? -17.660 7.291 14.720 1.00 90.38 81 SER A N 1
ATOM 690 C CA . SER A 1 81 ? -16.341 7.694 14.224 1.00 90.38 81 SER A CA 1
ATOM 691 C C . SER A 1 81 ? -15.621 6.505 13.594 1.00 90.38 81 SER A C 1
ATOM 693 O O . SER A 1 81 ? -15.170 6.577 12.447 1.00 90.38 81 SER A O 1
ATOM 695 N N . ALA A 1 82 ? -15.625 5.357 14.278 1.00 92.00 82 ALA A N 1
ATOM 696 C CA . ALA A 1 82 ? -15.043 4.123 13.755 1.00 92.00 82 ALA A CA 1
ATOM 697 C C . ALA A 1 82 ? -15.730 3.664 12.453 1.00 92.00 82 ALA A C 1
ATOM 699 O O . ALA A 1 82 ? -15.065 3.287 11.486 1.00 92.00 82 ALA A O 1
ATOM 700 N N . ARG A 1 83 ? -17.066 3.757 12.374 1.00 94.12 83 ARG A N 1
ATOM 701 C CA . ARG A 1 83 ? -17.824 3.447 11.146 1.00 94.12 83 ARG A CA 1
ATOM 702 C C . ARG A 1 83 ? -17.502 4.402 10.000 1.00 94.12 83 ARG A C 1
ATOM 704 O O . ARG A 1 83 ? -17.416 3.962 8.853 1.00 94.12 83 ARG A O 1
ATOM 711 N N . ALA A 1 84 ? -17.341 5.694 10.281 1.00 94.50 84 ALA A N 1
ATOM 712 C CA . ALA A 1 84 ? -16.970 6.679 9.270 1.00 94.50 84 ALA A CA 1
ATOM 713 C C . ALA A 1 84 ? -15.578 6.377 8.690 1.00 94.50 84 ALA A C 1
ATOM 715 O O . ALA A 1 84 ? -15.416 6.348 7.469 1.00 94.50 84 ALA A O 1
ATOM 716 N N . LEU A 1 85 ? -14.605 6.058 9.547 1.00 95.62 85 LEU A N 1
ATOM 717 C CA . LEU A 1 85 ? -13.262 5.643 9.132 1.00 95.62 85 LEU A CA 1
ATOM 718 C C . LEU A 1 85 ? -13.292 4.359 8.295 1.00 95.62 85 LEU A C 1
ATOM 720 O O . LEU A 1 85 ? -12.674 4.304 7.232 1.00 95.62 85 LEU A O 1
ATOM 724 N N . LEU A 1 86 ? -14.083 3.361 8.699 1.00 95.62 86 LEU A N 1
ATOM 725 C CA . LEU A 1 86 ? -14.257 2.128 7.930 1.00 95.62 86 LEU A CA 1
ATOM 726 C C . LEU A 1 86 ? -14.809 2.401 6.519 1.00 95.62 86 LEU A C 1
ATOM 728 O O . LEU A 1 86 ? -14.295 1.867 5.534 1.00 95.62 86 LEU A O 1
ATOM 732 N N . ARG A 1 87 ? -15.812 3.283 6.394 1.00 96.56 87 ARG A N 1
ATOM 733 C CA . ARG A 1 87 ? -16.360 3.707 5.090 1.00 96.56 87 ARG A CA 1
ATOM 734 C C . ARG A 1 87 ? -15.306 4.390 4.220 1.00 96.56 87 ARG A C 1
ATOM 736 O O . ARG A 1 87 ? -15.249 4.125 3.020 1.00 96.56 87 ARG A O 1
ATOM 743 N N . LEU A 1 88 ? -14.461 5.244 4.804 1.00 96.75 88 LEU A N 1
ATOM 744 C CA . LEU A 1 88 ? -13.344 5.869 4.086 1.00 96.75 88 LEU A CA 1
ATOM 745 C C . LEU A 1 88 ? -12.335 4.824 3.591 1.00 96.75 88 LEU A C 1
ATOM 747 O O . LEU A 1 88 ? -11.856 4.943 2.464 1.00 96.75 88 LEU A O 1
ATOM 751 N N . GLY A 1 89 ? -12.068 3.787 4.391 1.00 96.62 89 GLY A N 1
ATOM 752 C CA . GLY A 1 89 ? -11.237 2.645 4.009 1.00 96.62 89 GLY A CA 1
ATOM 753 C C . GLY A 1 89 ? -11.774 1.912 2.778 1.00 96.62 89 GLY A C 1
ATOM 754 O O . GLY A 1 89 ? -11.063 1.793 1.780 1.00 96.62 89 GLY A O 1
ATOM 755 N N . PHE A 1 90 ? -13.044 1.493 2.8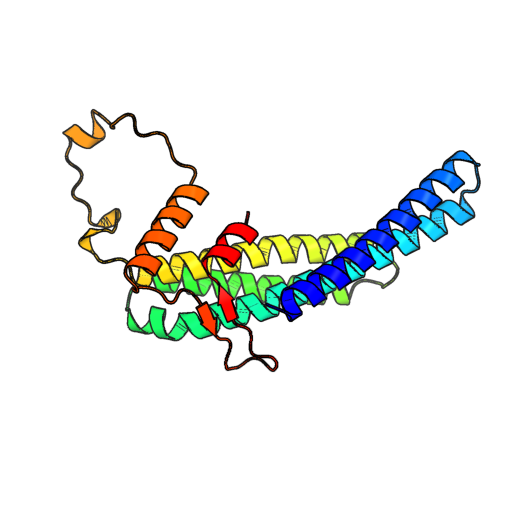00 1.00 97.50 90 PHE A N 1
ATOM 756 C CA . PHE A 1 90 ? -13.676 0.828 1.651 1.00 97.50 90 PHE A CA 1
ATOM 757 C C . PHE A 1 90 ? -13.752 1.724 0.411 1.00 97.50 90 PHE A C 1
ATOM 759 O O . PHE A 1 90 ? -13.453 1.274 -0.692 1.00 97.50 90 PHE A O 1
ATOM 766 N N . ARG A 1 91 ? -14.076 3.012 0.572 1.00 97.62 91 ARG A N 1
ATOM 767 C CA . ARG A 1 91 ? -14.089 3.969 -0.545 1.00 97.62 91 ARG A CA 1
ATOM 768 C C . ARG A 1 91 ? -12.723 4.065 -1.226 1.00 97.62 91 ARG A C 1
ATOM 770 O O . ARG A 1 91 ? -12.633 4.075 -2.453 1.00 97.62 91 ARG A O 1
ATOM 777 N N . ASP A 1 92 ? -11.657 4.172 -0.437 1.00 97.69 92 ASP A N 1
ATOM 778 C CA . ASP A 1 92 ? -10.296 4.279 -0.957 1.00 97.69 92 ASP A CA 1
ATOM 779 C C . ASP A 1 92 ? -9.835 2.951 -1.596 1.00 97.69 92 ASP A C 1
ATOM 781 O O . ASP A 1 92 ? -9.116 2.972 -2.599 1.00 97.69 92 ASP A O 1
ATOM 785 N N . LEU A 1 93 ? -10.308 1.806 -1.093 1.00 97.38 93 LEU A N 1
ATOM 786 C CA . LEU A 1 93 ? -10.108 0.494 -1.711 1.00 97.38 93 LEU A CA 1
ATOM 787 C C . LEU A 1 93 ? -10.778 0.394 -3.089 1.00 97.38 93 LEU A C 1
ATOM 789 O O . LEU A 1 93 ? -10.110 0.024 -4.055 1.00 97.38 93 LEU A O 1
ATOM 793 N N . GLU A 1 94 ? -12.050 0.777 -3.222 1.00 97.69 94 GLU A N 1
ATOM 794 C CA . GLU A 1 94 ? -12.736 0.772 -4.526 1.00 97.69 94 GLU A CA 1
ATOM 795 C C . GLU A 1 94 ? -12.082 1.752 -5.507 1.00 97.69 94 GLU A C 1
ATOM 797 O O . GLU A 1 94 ? -11.824 1.419 -6.664 1.00 97.69 94 GLU A O 1
ATOM 802 N N . SER A 1 95 ? -11.706 2.942 -5.029 1.00 97.19 95 SER A N 1
ATOM 803 C CA . SER A 1 95 ? -10.931 3.900 -5.823 1.00 97.19 95 SER A CA 1
ATOM 804 C C . SER A 1 95 ? -9.623 3.284 -6.331 1.00 97.19 95 SER A C 1
ATOM 806 O O . SER A 1 95 ? -9.245 3.519 -7.477 1.00 97.19 95 SER A O 1
ATOM 808 N N . THR A 1 96 ? -8.947 2.480 -5.510 1.00 97.94 96 THR A N 1
ATOM 809 C CA . THR A 1 96 ? -7.724 1.765 -5.895 1.00 97.94 96 THR A CA 1
ATOM 810 C C . THR A 1 96 ? -7.997 0.715 -6.973 1.00 97.94 96 THR A C 1
ATOM 812 O O . THR A 1 96 ? -7.222 0.616 -7.925 1.00 97.94 96 THR A O 1
ATOM 815 N N . ARG A 1 97 ? -9.101 -0.039 -6.883 1.00 97.50 97 ARG A N 1
ATOM 816 C CA . ARG A 1 97 ? -9.491 -0.996 -7.935 1.00 97.50 97 ARG A CA 1
ATOM 817 C C . ARG A 1 97 ? -9.686 -0.301 -9.280 1.00 97.50 97 ARG A C 1
ATOM 819 O O . ARG A 1 97 ? -9.201 -0.793 -10.294 1.00 97.50 97 ARG A O 1
ATOM 826 N N . LEU A 1 98 ? -10.297 0.885 -9.290 1.00 97.81 98 LEU A N 1
ATOM 827 C CA . LEU A 1 98 ? -10.421 1.692 -10.509 1.00 97.81 98 LEU A CA 1
ATOM 828 C C . LEU A 1 98 ? -9.054 2.111 -11.072 1.00 97.81 98 LEU A C 1
ATOM 830 O O . LEU A 1 98 ? -8.865 2.077 -12.286 1.00 97.81 98 LEU A O 1
ATOM 834 N N . PHE A 1 99 ? -8.091 2.478 -10.218 1.00 97.69 99 PHE A N 1
ATOM 835 C CA . PHE A 1 99 ? -6.719 2.775 -10.651 1.00 97.69 99 PHE A CA 1
ATOM 836 C C . PHE A 1 99 ? -6.028 1.557 -11.272 1.00 97.69 99 PHE A C 1
ATOM 838 O O . PHE A 1 99 ? -5.376 1.694 -12.306 1.00 97.69 99 PHE A O 1
ATOM 845 N N . HIS A 1 100 ? -6.202 0.373 -10.679 1.00 97.44 100 HIS A N 1
ATOM 846 C CA . HIS A 1 100 ? -5.671 -0.879 -11.221 1.00 97.44 100 HIS A CA 1
ATOM 847 C C . HIS A 1 100 ? -6.270 -1.201 -12.597 1.00 97.44 100 HIS A C 1
ATOM 849 O O . HIS A 1 100 ? -5.510 -1.377 -13.547 1.00 97.44 100 HIS A O 1
ATOM 855 N N . ILE A 1 101 ? -7.600 -1.149 -12.735 1.00 97.38 101 ILE A N 1
ATOM 856 C CA . ILE A 1 101 ? -8.307 -1.396 -14.006 1.00 97.38 101 ILE A CA 1
ATOM 857 C C . ILE A 1 101 ? -7.886 -0.387 -15.083 1.00 97.38 101 ILE A C 1
ATOM 859 O O . ILE A 1 101 ? -7.629 -0.752 -16.230 1.00 97.38 101 ILE A O 1
ATOM 863 N N . ARG A 1 102 ? -7.776 0.902 -14.735 1.00 96.25 102 ARG A N 1
ATOM 864 C CA . ARG A 1 102 ? -7.290 1.927 -15.675 1.00 96.25 102 ARG A CA 1
ATOM 865 C C . ARG A 1 102 ? -5.861 1.634 -16.117 1.00 96.25 102 ARG A C 1
ATOM 867 O O . ARG A 1 102 ? -5.577 1.706 -17.306 1.00 96.25 102 ARG A O 1
ATOM 874 N N . GLY A 1 103 ? -4.987 1.266 -15.181 1.00 95.81 103 GLY A N 1
ATOM 875 C CA . GLY A 1 103 ? -3.612 0.873 -15.475 1.00 95.81 103 GLY A CA 1
ATOM 876 C C . GLY A 1 103 ? -3.525 -0.340 -16.405 1.00 95.81 103 GLY A C 1
ATOM 877 O O . GLY A 1 103 ? -2.734 -0.322 -17.346 1.00 95.81 103 GLY A O 1
ATOM 878 N N . SER A 1 104 ? -4.368 -1.358 -16.207 1.00 94.75 104 SER A N 1
ATOM 879 C CA . SER A 1 104 ? -4.371 -2.553 -17.059 1.00 94.75 104 SER A CA 1
ATOM 880 C C . SER A 1 104 ? -4.944 -2.304 -18.454 1.00 94.75 104 SER A C 1
ATOM 882 O O . SER A 1 104 ? -4.525 -2.965 -19.399 1.00 94.75 104 SER A O 1
ATOM 884 N N . ASN A 1 105 ? -5.870 -1.351 -18.593 1.00 96.25 105 ASN A N 1
ATOM 885 C CA . ASN A 1 105 ? -6.533 -1.040 -19.863 1.00 96.25 105 ASN A CA 1
ATOM 886 C C . ASN A 1 105 ? -5.744 -0.069 -20.759 1.00 96.25 105 ASN A C 1
ATOM 888 O O . ASN A 1 105 ? -6.094 0.120 -21.923 1.00 96.25 105 ASN A O 1
ATOM 892 N N . ILE A 1 106 ? -4.690 0.568 -20.246 1.00 94.75 106 ILE A N 1
ATOM 893 C CA . ILE A 1 106 ? -3.810 1.418 -21.060 1.00 94.75 106 ILE A CA 1
ATOM 894 C C . ILE A 1 106 ? -3.037 0.570 -22.062 1.00 94.75 106 ILE A C 1
ATOM 896 O O . ILE A 1 106 ? -2.642 -0.556 -21.759 1.00 94.75 106 ILE A O 1
ATOM 900 N N . ASN A 1 107 ? -2.759 1.155 -23.231 1.00 93.38 107 ASN A N 1
ATOM 901 C CA . ASN A 1 107 ? -1.951 0.534 -24.274 1.00 93.38 107 ASN A CA 1
ATOM 902 C C . ASN A 1 107 ? -0.680 -0.115 -23.678 1.00 93.38 107 ASN A C 1
ATOM 904 O O . ASN A 1 107 ? 0.098 0.590 -23.026 1.00 93.38 107 ASN A O 1
ATOM 908 N N . PRO A 1 108 ? -0.422 -1.412 -23.944 1.00 89.00 108 PRO A N 1
ATOM 909 C CA . PRO A 1 108 ? 0.720 -2.138 -23.391 1.00 89.00 108 PRO A CA 1
ATOM 910 C C . PRO A 1 108 ? 2.082 -1.501 -23.662 1.00 89.00 108 PRO A C 1
ATOM 912 O O . PRO A 1 108 ? 3.032 -1.803 -22.960 1.00 89.00 108 PRO A O 1
ATOM 915 N N . ARG A 1 109 ? 2.201 -0.630 -24.672 1.00 89.94 109 ARG A N 1
ATOM 916 C CA . ARG A 1 109 ? 3.451 0.065 -25.015 1.00 89.94 109 ARG A CA 1
ATOM 917 C C . ARG A 1 109 ? 3.699 1.331 -24.189 1.00 89.94 109 ARG A C 1
ATOM 919 O O . ARG A 1 109 ? 4.809 1.851 -24.228 1.00 89.94 109 ARG A O 1
ATOM 926 N N . LEU A 1 110 ? 2.689 1.845 -23.483 1.00 94.12 110 LEU A N 1
ATOM 927 C CA . LEU A 1 110 ? 2.755 3.083 -22.698 1.00 94.12 110 LEU A CA 1
ATOM 928 C C . LEU A 1 110 ? 3.022 2.779 -21.216 1.00 94.12 110 LEU A C 1
ATOM 930 O O . LEU A 1 110 ? 2.219 3.108 -20.340 1.00 94.12 110 LEU A O 1
ATOM 934 N N . HIS A 1 111 ? 4.165 2.148 -20.939 1.00 94.81 111 HIS A N 1
ATOM 935 C CA . HIS A 1 111 ? 4.537 1.673 -19.603 1.00 94.81 111 HIS A CA 1
ATOM 936 C C . HIS A 1 111 ? 4.551 2.787 -18.546 1.00 94.81 111 HIS A C 1
ATOM 938 O O . HIS A 1 111 ? 4.050 2.585 -17.443 1.00 94.81 111 HIS A O 1
ATOM 944 N N . THR A 1 112 ? 5.041 3.984 -18.881 1.00 94.06 112 THR A N 1
ATOM 945 C CA . THR A 1 112 ? 5.084 5.131 -17.955 1.00 94.06 112 THR A CA 1
ATOM 946 C C . THR A 1 112 ? 3.700 5.514 -17.436 1.00 94.06 112 THR A C 1
ATOM 948 O O . THR A 1 112 ? 3.523 5.716 -16.235 1.00 94.06 112 THR A O 1
ATOM 951 N N . ASN A 1 113 ? 2.696 5.542 -18.319 1.00 95.56 113 ASN A N 1
ATOM 952 C CA . ASN A 1 113 ? 1.321 5.852 -17.929 1.00 95.56 113 ASN A CA 1
ATOM 953 C C . ASN A 1 113 ? 0.776 4.759 -17.004 1.00 95.56 113 ASN A C 1
ATOM 955 O O . ASN A 1 113 ? 0.201 5.063 -15.963 1.00 95.56 113 ASN A O 1
ATOM 959 N N . GLN A 1 114 ? 1.014 3.487 -17.338 1.00 96.56 114 GLN A N 1
ATOM 960 C CA . GLN A 1 114 ? 0.614 2.359 -16.491 1.00 96.56 114 GLN A CA 1
ATOM 961 C C . GLN A 1 114 ? 1.240 2.459 -15.089 1.00 96.56 114 GLN A C 1
ATOM 963 O O . GLN A 1 114 ? 0.525 2.370 -14.091 1.00 96.56 114 GLN A O 1
ATOM 968 N N . ILE A 1 115 ? 2.549 2.733 -15.006 1.00 96.38 115 ILE A N 1
ATOM 969 C CA . ILE A 1 115 ? 3.271 2.944 -13.741 1.00 96.38 115 ILE A CA 1
ATOM 970 C C . ILE A 1 115 ? 2.644 4.089 -12.942 1.00 96.38 115 ILE A C 1
ATOM 972 O O . ILE A 1 115 ? 2.441 3.947 -11.737 1.00 96.38 115 ILE A O 1
ATOM 976 N N . GLN A 1 116 ? 2.297 5.207 -13.587 1.00 96.94 116 GLN A N 1
ATOM 977 C CA . GLN A 1 116 ? 1.672 6.344 -12.914 1.00 96.94 116 GLN A CA 1
ATOM 978 C C . GLN A 1 116 ? 0.343 5.956 -12.255 1.00 96.94 116 GLN A C 1
ATOM 980 O O . GLN A 1 116 ? 0.153 6.243 -11.072 1.00 96.94 116 GLN A O 1
ATOM 985 N N . PHE A 1 117 ? -0.551 5.263 -12.966 1.00 97.31 117 PHE A N 1
ATOM 986 C CA . PHE A 1 117 ? -1.825 4.824 -12.384 1.00 97.31 117 PHE A CA 1
ATOM 987 C C . PHE A 1 117 ? -1.625 3.823 -11.244 1.00 97.31 117 PHE A C 1
ATOM 989 O O . PHE A 1 117 ? -2.270 3.957 -10.202 1.00 97.31 117 PHE A O 1
ATOM 996 N N . TYR A 1 118 ? -0.699 2.869 -11.385 1.00 97.75 118 TYR A N 1
ATOM 997 C CA . TYR A 1 118 ? -0.406 1.931 -10.301 1.00 97.75 118 TYR A CA 1
ATOM 998 C C . TYR A 1 118 ? 0.199 2.621 -9.077 1.00 97.75 118 TYR A C 1
ATOM 1000 O O . TYR A 1 118 ? -0.165 2.296 -7.949 1.00 97.75 118 TYR A O 1
ATOM 1008 N N . ARG A 1 119 ? 1.067 3.618 -9.276 1.00 96.94 119 ARG A N 1
ATOM 1009 C CA . ARG A 1 119 ? 1.645 4.426 -8.196 1.00 96.94 119 ARG A CA 1
ATOM 1010 C C . ARG A 1 119 ? 0.577 5.215 -7.439 1.00 96.94 119 ARG A C 1
ATOM 1012 O O . ARG A 1 119 ? 0.600 5.236 -6.210 1.00 96.94 119 ARG A O 1
ATOM 1019 N N . GLU A 1 120 ? -0.363 5.842 -8.143 1.00 96.88 120 GLU A N 1
ATOM 1020 C CA . GLU A 1 120 ? -1.476 6.548 -7.493 1.00 96.88 120 GLU A CA 1
ATOM 1021 C C . GLU A 1 120 ? -2.407 5.575 -6.751 1.00 96.88 120 GLU A C 1
ATOM 1023 O O . GLU A 1 120 ? -2.801 5.845 -5.613 1.00 96.88 120 GLU A O 1
ATOM 1028 N N . GLY A 1 121 ? -2.654 4.388 -7.317 1.00 97.44 121 GLY A N 1
ATOM 1029 C CA . GLY A 1 121 ? -3.326 3.291 -6.616 1.00 97.44 121 GLY A CA 1
ATOM 1030 C C . GLY A 1 121 ? -2.603 2.886 -5.325 1.00 97.44 121 GLY A C 1
ATOM 1031 O O . GLY A 1 121 ? -3.231 2.788 -4.273 1.00 97.44 121 GLY A O 1
ATOM 1032 N N . LEU A 1 122 ? -1.275 2.730 -5.360 1.00 96.69 122 LEU A N 1
ATOM 1033 C CA . LEU A 1 122 ? -0.472 2.364 -4.185 1.00 96.69 122 LEU A CA 1
ATOM 1034 C C . LEU A 1 122 ? -0.542 3.408 -3.064 1.00 96.69 122 LEU A C 1
ATOM 1036 O O . LEU A 1 122 ? -0.629 3.053 -1.887 1.00 96.69 122 LEU A O 1
ATOM 1040 N N . LYS A 1 123 ? -0.545 4.701 -3.398 1.00 95.94 123 LYS A N 1
ATOM 1041 C CA . LYS A 1 123 ? -0.750 5.760 -2.397 1.00 95.94 123 LYS A CA 1
ATOM 1042 C C . LYS A 1 123 ? -2.143 5.659 -1.773 1.00 95.94 123 LYS A C 1
ATOM 1044 O O . LYS A 1 123 ? -2.297 5.757 -0.553 1.00 95.94 123 LYS A O 1
ATOM 1049 N N . ARG A 1 124 ? -3.163 5.433 -2.606 1.00 96.44 124 ARG A N 1
ATOM 1050 C CA . ARG A 1 124 ? -4.565 5.358 -2.179 1.00 96.44 124 ARG A CA 1
ATOM 1051 C C . ARG A 1 124 ? -4.836 4.153 -1.279 1.00 96.44 124 ARG A C 1
ATOM 1053 O O . ARG A 1 124 ? -5.495 4.302 -0.253 1.00 96.44 124 ARG A O 1
ATOM 1060 N N . ILE A 1 125 ? -4.271 2.994 -1.598 1.00 97.25 125 ILE A N 1
ATOM 1061 C CA . ILE A 1 125 ? -4.471 1.774 -0.810 1.00 97.25 125 ILE A CA 1
ATOM 1062 C C . ILE A 1 125 ? -3.731 1.815 0.533 1.00 97.25 125 ILE A C 1
ATOM 1064 O O . ILE A 1 125 ? -4.268 1.352 1.537 1.00 97.25 125 ILE A O 1
ATOM 1068 N N . ARG A 1 126 ? -2.550 2.453 0.608 1.00 95.00 126 ARG A N 1
ATOM 1069 C CA . ARG A 1 126 ? -1.883 2.723 1.897 1.00 95.00 126 ARG A CA 1
ATOM 1070 C C . ARG A 1 126 ? -2.745 3.615 2.786 1.00 95.00 126 ARG A C 1
ATOM 1072 O O . ARG A 1 126 ? -2.862 3.362 3.982 1.00 95.00 126 ARG A O 1
ATOM 1079 N N . ARG A 1 127 ? -3.418 4.617 2.211 1.00 94.69 127 ARG A N 1
ATOM 1080 C CA . ARG A 1 127 ? -4.396 5.435 2.944 1.00 94.69 127 ARG A CA 1
ATOM 1081 C C . ARG A 1 127 ? -5.589 4.602 3.436 1.00 94.69 127 ARG A C 1
ATOM 1083 O O . ARG A 1 127 ? -5.983 4.759 4.588 1.00 94.69 127 ARG A O 1
ATOM 1090 N N . ALA A 1 128 ? -6.110 3.683 2.622 1.00 96.19 128 ALA A N 1
ATOM 1091 C CA . ALA A 1 128 ? -7.179 2.769 3.035 1.00 96.19 128 ALA A CA 1
ATOM 1092 C C . ALA A 1 128 ? -6.776 1.901 4.243 1.00 96.19 128 ALA A C 1
ATOM 1094 O O . ALA A 1 128 ? -7.543 1.783 5.198 1.00 96.19 128 ALA A O 1
ATOM 1095 N N . ARG A 1 129 ? -5.549 1.360 4.249 1.00 94.62 129 ARG A N 1
ATOM 1096 C CA . ARG A 1 129 ? -5.004 0.603 5.391 1.00 94.62 129 ARG A CA 1
ATOM 1097 C C . ARG A 1 129 ? -4.904 1.443 6.659 1.00 94.62 129 ARG A C 1
ATOM 1099 O O . ARG A 1 129 ? -5.288 0.968 7.723 1.00 94.62 129 ARG A O 1
ATOM 1106 N N . ARG A 1 130 ? -4.438 2.693 6.552 1.00 93.44 130 ARG A N 1
ATOM 1107 C CA . ARG A 1 130 ? -4.406 3.621 7.696 1.00 93.44 130 ARG A CA 1
ATOM 1108 C C . ARG A 1 130 ? -5.804 3.824 8.273 1.00 93.44 130 ARG A C 1
ATOM 1110 O O . ARG A 1 130 ? -5.970 3.748 9.483 1.00 93.44 130 ARG A O 1
ATOM 1117 N N . PHE A 1 131 ? -6.816 4.015 7.427 1.00 95.25 131 PHE A N 1
ATOM 1118 C CA . PHE A 1 131 ? -8.195 4.138 7.902 1.00 95.25 131 PHE A CA 1
ATOM 1119 C C . PHE A 1 131 ? -8.721 2.865 8.565 1.00 95.25 131 PHE A C 1
ATOM 1121 O O . PHE A 1 131 ? -9.406 2.971 9.575 1.00 95.25 131 PHE A O 1
ATOM 1128 N N . ALA A 1 132 ? -8.370 1.682 8.056 1.00 93.31 132 ALA A N 1
ATOM 1129 C CA . ALA A 1 132 ? -8.730 0.416 8.694 1.00 93.31 132 ALA A CA 1
ATOM 1130 C C . ALA A 1 132 ? -8.141 0.307 10.112 1.00 93.31 132 ALA A C 1
ATOM 1132 O O . ALA A 1 132 ? -8.847 -0.023 11.063 1.00 93.31 132 ALA A O 1
ATOM 1133 N N . ILE A 1 133 ? -6.858 0.648 10.258 1.00 92.19 133 ILE A N 1
ATOM 1134 C CA . ILE A 1 133 ? -6.147 0.656 11.542 1.00 92.19 133 ILE A CA 1
ATOM 1135 C C . ILE A 1 133 ? -6.778 1.661 12.510 1.00 92.19 133 ILE A C 1
ATOM 1137 O O . ILE A 1 133 ? -7.097 1.309 13.642 1.00 92.19 133 ILE A O 1
ATOM 1141 N N . LEU A 1 134 ? -7.006 2.897 12.061 1.00 91.69 134 LEU A N 1
ATOM 1142 C CA . LEU A 1 134 ? -7.634 3.930 12.887 1.00 91.69 134 LEU A CA 1
ATOM 1143 C C . LEU A 1 134 ? -9.051 3.530 13.309 1.00 91.69 134 LEU A C 1
ATOM 1145 O O . LEU A 1 134 ? -9.422 3.736 14.458 1.00 91.69 134 LEU A O 1
ATOM 1149 N N . ALA A 1 135 ? -9.829 2.910 12.419 1.00 92.75 135 ALA A N 1
ATOM 1150 C CA . ALA A 1 135 ? -11.167 2.430 12.748 1.00 92.75 135 ALA A CA 1
ATOM 1151 C C . ALA A 1 135 ? -11.144 1.330 13.825 1.00 92.75 135 ALA A C 1
ATOM 1153 O O . ALA A 1 135 ? -12.011 1.314 14.697 1.00 92.75 135 ALA A O 1
ATOM 1154 N N . LEU A 1 136 ? -10.153 0.431 13.787 1.00 91.12 136 LEU 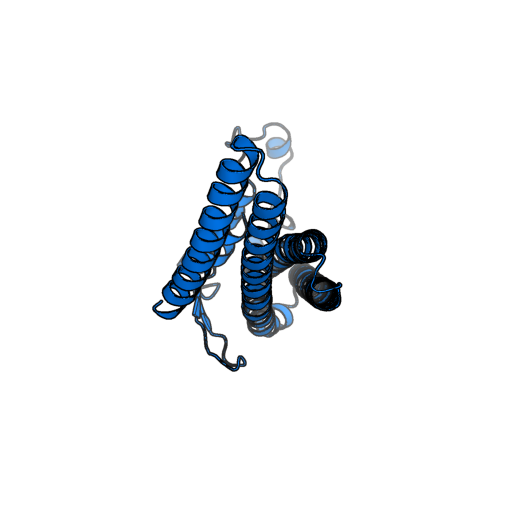A N 1
ATOM 1155 C CA . LEU A 1 136 ? -9.953 -0.597 14.814 1.00 91.12 136 LEU A CA 1
ATOM 1156 C C . LEU A 1 136 ? -9.587 0.005 16.173 1.00 91.12 136 LEU A C 1
ATOM 1158 O O . LEU A 1 136 ? -10.154 -0.411 17.184 1.00 91.12 136 LEU A O 1
ATOM 1162 N N . ILE A 1 137 ? -8.672 0.980 16.184 1.00 89.56 137 ILE A N 1
ATOM 1163 C CA . ILE A 1 137 ? -8.288 1.726 17.389 1.00 89.56 137 ILE A CA 1
ATOM 1164 C C . ILE A 1 137 ? -9.525 2.393 17.983 1.00 89.56 137 ILE A C 1
ATOM 1166 O O . ILE A 1 137 ? -9.887 2.110 19.122 1.00 89.56 137 ILE A O 1
ATOM 1170 N N . GLU A 1 138 ? -10.239 3.185 17.187 1.00 88.25 138 GLU A N 1
ATOM 1171 C CA . GLU A 1 138 ? -11.403 3.945 17.644 1.00 88.25 138 GLU A CA 1
ATOM 1172 C C . GLU A 1 138 ? -12.512 3.027 18.189 1.00 88.25 138 GLU A C 1
ATOM 1174 O O . GLU A 1 138 ? -13.103 3.291 19.234 1.00 88.25 138 GLU A O 1
ATOM 1179 N N . ALA A 1 139 ? -12.753 1.884 17.537 1.00 89.19 139 ALA A N 1
ATOM 1180 C CA . ALA A 1 139 ? -13.765 0.921 17.967 1.00 89.19 139 ALA A CA 1
ATOM 1181 C C . ALA A 1 139 ? -13.451 0.233 19.307 1.00 89.19 139 ALA A C 1
ATOM 1183 O O . ALA A 1 139 ? -14.368 -0.305 19.933 1.00 89.19 139 ALA A O 1
ATOM 1184 N N . LYS A 1 140 ? -12.179 0.193 19.720 1.00 86.94 140 LYS A N 1
ATOM 1185 C CA . LYS A 1 140 ? -11.717 -0.512 20.925 1.00 86.94 140 LYS A CA 1
ATOM 1186 C C . LYS A 1 140 ? -11.194 0.405 22.020 1.00 86.94 140 LYS A C 1
ATOM 1188 O O . LYS A 1 140 ? -11.028 -0.069 23.141 1.00 86.94 140 LYS A O 1
ATOM 1193 N N . LEU A 1 141 ? -10.960 1.679 21.718 1.00 83.12 141 LEU A N 1
ATOM 1194 C CA . LEU A 1 141 ? -10.508 2.659 22.690 1.00 83.12 141 LEU A CA 1
ATOM 1195 C C . LEU A 1 141 ? -11.623 2.916 23.724 1.00 83.12 141 LEU A C 1
ATOM 1197 O O . LEU A 1 141 ? -12.730 3.319 23.323 1.00 83.12 141 LEU A O 1
ATOM 1201 N N . PRO A 1 142 ? -11.366 2.683 25.029 1.00 77.62 142 PRO A N 1
ATOM 1202 C CA . PRO A 1 142 ? -12.296 3.033 26.097 1.00 77.62 142 PRO A CA 1
ATOM 1203 C C . PRO A 1 142 ? -12.700 4.504 26.006 1.00 77.62 142 PRO A C 1
ATOM 1205 O O . PRO A 1 142 ? -11.909 5.345 25.585 1.00 77.62 142 PRO A O 1
ATOM 1208 N N . ARG A 1 143 ? -13.935 4.835 26.399 1.00 71.81 143 ARG A N 1
ATOM 1209 C CA . ARG A 1 143 ? -14.446 6.213 26.281 1.00 71.81 143 ARG A CA 1
ATOM 1210 C C . ARG A 1 143 ? -13.606 7.224 27.058 1.00 71.81 143 ARG A C 1
ATOM 1212 O O . ARG A 1 143 ? -13.450 8.338 26.590 1.00 71.81 143 ARG A O 1
ATOM 1219 N N . GLU A 1 144 ? -13.056 6.812 28.192 1.00 68.69 144 GLU A N 1
ATOM 1220 C CA . GLU A 1 144 ? -12.231 7.642 29.076 1.00 68.69 144 GLU A CA 1
ATOM 1221 C C . GLU A 1 144 ? -10.887 8.033 28.445 1.00 68.69 144 GLU A C 1
ATOM 1223 O O . GLU A 1 144 ? -10.375 9.113 28.707 1.00 68.69 144 GLU A O 1
ATOM 1228 N N . GLU A 1 145 ? -10.336 7.190 27.567 1.00 69.88 145 GLU A N 1
ATOM 1229 C CA . GLU A 1 145 ? -9.043 7.426 26.906 1.00 69.88 145 GLU A CA 1
ATOM 1230 C C . GLU A 1 145 ? -9.181 8.214 25.595 1.00 69.88 145 GLU A C 1
ATOM 1232 O O . GLU A 1 145 ? -8.195 8.494 24.910 1.00 69.88 145 GLU A O 1
ATOM 1237 N N . ARG A 1 146 ? -10.410 8.549 25.195 1.00 68.81 146 ARG A N 1
ATOM 1238 C CA . ARG A 1 146 ? -10.658 9.289 23.961 1.00 68.81 146 ARG A CA 1
ATOM 1239 C C . ARG A 1 146 ? -10.429 10.781 24.199 1.00 68.81 146 ARG A C 1
ATOM 1241 O O . ARG A 1 146 ? -11.062 11.346 25.091 1.00 68.81 146 ARG A O 1
ATOM 1248 N N . PRO A 1 147 ? -9.678 11.466 23.320 1.00 67.62 147 PRO A N 1
ATOM 1249 C CA . PRO A 1 147 ? -9.380 12.890 23.487 1.00 67.62 147 PRO A CA 1
ATOM 1250 C C . PRO A 1 147 ? -10.641 13.768 23.499 1.00 67.62 147 PRO A C 1
ATOM 1252 O O . PRO A 1 147 ? -10.652 14.832 24.098 1.00 67.62 147 PRO A O 1
ATOM 1255 N N . GLN A 1 148 ? -11.728 13.312 22.870 1.00 59.53 148 GLN A N 1
ATOM 1256 C CA . GLN A 1 148 ? -13.016 14.019 22.826 1.00 59.53 148 GLN A CA 1
ATOM 1257 C C . GLN A 1 148 ? -13.763 14.024 24.170 1.00 59.53 148 GLN A C 1
ATOM 1259 O O . GLN A 1 148 ? -14.639 14.859 24.367 1.00 59.53 148 GLN A O 1
ATOM 1264 N N . TYR A 1 149 ? -13.461 13.076 25.061 1.00 55.16 149 TYR A N 1
ATOM 1265 C CA . TYR A 1 149 ? -14.104 12.938 26.372 1.00 55.16 149 TYR A CA 1
ATOM 1266 C C . TYR A 1 149 ? -13.148 13.283 27.521 1.00 55.16 149 TYR A C 1
ATOM 1268 O O . TYR A 1 149 ? -13.538 13.198 28.685 1.00 55.16 149 TYR A O 1
ATOM 1276 N N . GLN A 1 150 ? -11.912 13.680 27.204 1.00 64.31 150 GLN A N 1
ATOM 1277 C CA . GLN A 1 150 ? -10.950 14.154 28.185 1.00 64.31 150 GLN A CA 1
ATOM 1278 C C . GLN A 1 150 ? -11.362 15.557 28.638 1.00 64.31 150 GLN A C 1
ATOM 1280 O O . GLN A 1 150 ? -11.539 16.462 27.822 1.00 64.31 150 GLN A O 1
ATOM 1285 N N . LEU A 1 151 ? -11.556 15.730 29.945 1.00 61.75 151 LEU A N 1
ATOM 1286 C CA . LEU A 1 151 ? -11.801 17.042 30.534 1.00 61.75 151 LEU A CA 1
ATOM 1287 C C . LEU A 1 151 ? -10.510 17.855 30.413 1.00 61.75 151 LEU A C 1
ATOM 1289 O O . LEU A 1 151 ? -9.497 17.480 30.997 1.00 61.75 151 LEU A O 1
ATOM 1293 N N . VAL A 1 152 ? -10.548 18.929 29.627 1.00 62.28 152 VAL A N 1
ATOM 1294 C CA . VAL A 1 152 ? -9.435 19.875 29.492 1.00 62.28 152 VAL A CA 1
ATOM 1295 C C . VAL A 1 152 ? -9.732 21.071 30.386 1.00 62.28 152 VAL A C 1
ATOM 1297 O O . VAL A 1 152 ? -10.764 21.729 30.221 1.00 62.28 152 VAL A O 1
ATOM 1300 N N . THR A 1 153 ? -8.852 21.342 31.345 1.00 71.75 153 THR A N 1
ATOM 1301 C CA . THR A 1 153 ? -8.983 22.491 32.245 1.00 71.75 153 THR A CA 1
ATOM 1302 C C . THR A 1 153 ? -8.448 23.745 31.557 1.00 71.75 153 THR A C 1
ATOM 1304 O O . THR A 1 153 ? -7.580 23.676 30.688 1.00 71.75 153 THR A O 1
ATOM 1307 N N . TYR A 1 154 ? -8.938 24.924 31.948 1.00 71.31 154 TYR A N 1
ATOM 1308 C CA . TYR A 1 154 ? -8.431 26.199 31.425 1.00 71.31 154 TYR A CA 1
ATOM 1309 C C . TYR A 1 154 ? -6.914 26.371 31.622 1.00 71.31 154 TYR A C 1
ATOM 1311 O O . TYR A 1 154 ? -6.256 26.965 30.768 1.00 71.31 154 TYR A O 1
ATOM 1319 N N . ASP A 1 155 ? -6.356 25.816 32.701 1.00 69.56 155 ASP A N 1
ATOM 1320 C CA . ASP A 1 155 ? -4.916 25.854 32.977 1.00 69.56 155 ASP A CA 1
ATOM 1321 C C . ASP A 1 155 ? -4.101 24.977 32.011 1.00 69.56 155 ASP A C 1
ATOM 1323 O O . ASP A 1 155 ? -3.015 25.389 31.604 1.00 69.56 155 ASP A O 1
ATOM 1327 N N . ASP A 1 156 ? -4.654 23.851 31.546 1.00 67.88 156 ASP A N 1
ATOM 1328 C CA . ASP A 1 156 ? -4.004 22.944 30.582 1.00 67.88 156 ASP A CA 1
ATOM 1329 C C . ASP A 1 156 ? -3.865 23.593 29.194 1.00 67.88 156 ASP A C 1
ATOM 1331 O O . ASP A 1 156 ? -2.896 23.368 28.471 1.00 67.88 156 ASP A O 1
ATOM 1335 N N . VAL A 1 157 ? -4.835 24.434 28.816 1.00 68.81 157 VAL A N 1
ATOM 1336 C CA . VAL A 1 157 ? -4.793 25.210 27.563 1.00 68.81 157 VAL A CA 1
ATOM 1337 C C . VAL A 1 157 ? -3.805 26.369 27.673 1.00 68.81 157 VAL A C 1
ATOM 1339 O O . VAL A 1 157 ? -3.151 26.731 26.694 1.00 68.81 157 VAL A O 1
ATOM 1342 N N . ARG A 1 158 ? -3.721 26.979 28.859 1.00 71.69 158 ARG A N 1
ATOM 1343 C CA . ARG A 1 158 ? -2.890 28.158 29.116 1.00 71.69 158 ARG A CA 1
ATOM 1344 C C . ARG A 1 158 ? -1.409 27.806 29.226 1.00 71.69 158 ARG A C 1
ATOM 1346 O O . ARG A 1 158 ? -0.579 28.571 28.743 1.00 71.69 158 ARG A O 1
ATOM 1353 N N . ASN A 1 159 ? -1.105 26.660 29.826 1.00 73.25 159 ASN A N 1
ATOM 1354 C CA . ASN A 1 159 ? 0.241 26.132 29.990 1.00 73.25 159 ASN A CA 1
ATOM 1355 C C . ASN A 1 159 ? 0.317 24.745 29.338 1.00 73.25 159 ASN A C 1
ATOM 1357 O O . ASN A 1 159 ? 0.314 23.744 30.056 1.00 73.25 159 ASN A O 1
ATOM 1361 N N . PRO A 1 160 ? 0.373 24.655 27.996 1.00 65.50 160 PRO A N 1
ATOM 1362 C CA . PRO A 1 160 ? 0.609 23.370 27.361 1.00 65.50 160 PRO A CA 1
ATOM 1363 C C . PRO A 1 160 ? 1.948 22.837 27.872 1.00 65.50 160 PRO A C 1
ATOM 1365 O O . PRO A 1 160 ? 2.969 23.524 27.763 1.00 65.50 160 PRO A O 1
ATOM 1368 N N . GLU A 1 161 ? 1.953 21.638 28.461 1.00 61.53 161 GLU A N 1
ATOM 1369 C CA . GLU A 1 161 ? 3.216 21.004 28.827 1.00 61.53 161 GLU A CA 1
ATOM 1370 C C . GLU A 1 161 ? 4.115 20.944 27.583 1.00 61.53 161 GLU A C 1
ATOM 1372 O O . GLU A 1 161 ? 3.615 20.660 26.486 1.00 61.53 161 GLU A O 1
ATOM 1377 N N . PRO A 1 162 ? 5.429 21.205 27.711 1.00 53.00 162 PRO A N 1
ATOM 1378 C CA . PRO A 1 162 ? 6.373 21.069 26.613 1.00 53.00 162 PRO A CA 1
ATOM 1379 C C . PRO A 1 162 ? 6.615 19.577 26.343 1.00 53.00 162 PRO A C 1
ATOM 1381 O O . PRO A 1 162 ? 7.711 19.057 26.523 1.00 53.00 162 PRO A O 1
ATOM 1384 N N . GLY A 1 163 ? 5.568 18.856 25.949 1.00 57.22 163 GLY A N 1
ATOM 1385 C CA . GLY A 1 163 ? 5.685 17.522 25.397 1.00 57.22 163 GLY A CA 1
ATOM 1386 C C . GLY A 1 163 ? 6.326 17.636 24.023 1.00 57.22 163 GLY A C 1
ATOM 1387 O O . GLY A 1 163 ? 5.893 18.442 23.196 1.00 57.22 163 GLY A O 1
ATOM 1388 N N . GLU A 1 164 ? 7.362 16.838 23.765 1.00 58.44 164 GLU A N 1
ATOM 1389 C CA . GLU A 1 164 ? 7.847 16.635 22.403 1.00 58.44 164 GLU A CA 1
ATOM 1390 C C . GLU A 1 164 ? 6.641 16.325 21.510 1.00 58.44 164 GLU A C 1
ATOM 1392 O O . GLU A 1 164 ? 5.868 15.407 21.792 1.00 58.44 164 GLU A O 1
ATOM 1397 N N . SER A 1 165 ? 6.444 17.118 20.453 1.00 61.47 165 SER A N 1
ATOM 1398 C CA . SER A 1 165 ? 5.386 16.866 19.478 1.00 61.47 165 SER A CA 1
ATOM 1399 C C . SER A 1 165 ? 5.715 15.572 18.735 1.00 61.47 165 SER A C 1
ATOM 1401 O O . SER A 1 165 ? 6.315 15.596 17.659 1.00 61.47 165 SER A O 1
ATOM 1403 N N . ASP A 1 166 ? 5.330 14.437 19.314 1.00 67.81 166 ASP A N 1
ATOM 1404 C CA . ASP A 1 166 ? 5.411 13.132 18.678 1.00 67.81 166 ASP A CA 1
ATOM 1405 C C . ASP A 1 166 ? 4.777 13.217 17.282 1.00 67.81 166 ASP A C 1
ATOM 1407 O O . ASP A 1 166 ? 3.656 13.704 17.113 1.00 67.81 166 ASP A O 1
ATOM 1411 N N . SER A 1 167 ? 5.475 12.708 16.263 1.00 82.00 167 SER A N 1
ATOM 1412 C CA . SER A 1 167 ? 4.892 12.569 14.925 1.00 82.00 167 SER A CA 1
ATOM 1413 C C . SER A 1 167 ? 3.595 11.753 14.999 1.00 82.00 167 SER A C 1
ATOM 1415 O O . SER A 1 167 ? 3.535 10.748 15.711 1.00 82.00 167 SER A O 1
ATOM 1417 N N . ASP A 1 168 ? 2.582 12.111 14.200 1.00 80.62 168 ASP A N 1
ATOM 1418 C CA . ASP A 1 168 ? 1.320 11.360 14.096 1.00 80.62 168 ASP 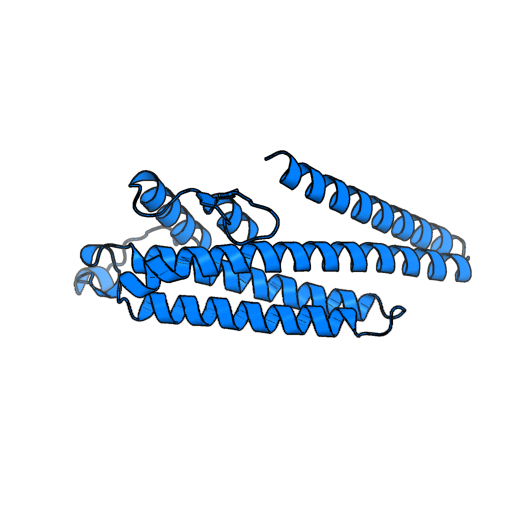A CA 1
ATOM 1419 C C . ASP A 1 168 ? 1.545 9.851 13.898 1.00 80.62 168 ASP A C 1
ATOM 1421 O O . ASP A 1 168 ? 0.795 9.025 14.422 1.00 80.62 168 ASP A O 1
ATOM 1425 N N . PHE A 1 169 ? 2.607 9.485 13.170 1.00 84.56 169 PHE A N 1
ATOM 1426 C CA . PHE A 1 169 ? 3.043 8.100 13.002 1.00 84.56 169 PHE A CA 1
ATOM 1427 C C . PHE A 1 169 ? 3.364 7.420 14.340 1.00 84.56 169 PHE A C 1
ATOM 1429 O O . PHE A 1 169 ? 2.861 6.324 14.605 1.00 84.56 169 PHE A O 1
ATOM 1436 N N . GLN A 1 170 ? 4.185 8.074 15.167 1.00 84.00 170 GLN A N 1
ATOM 1437 C CA . GLN A 1 170 ? 4.636 7.565 16.461 1.00 84.00 170 GLN A CA 1
ATOM 1438 C C . GLN A 1 170 ? 3.476 7.475 17.443 1.00 84.00 170 GLN A C 1
ATOM 1440 O O . GLN A 1 170 ? 3.347 6.472 18.140 1.00 84.00 170 GLN A O 1
ATOM 1445 N N . ARG A 1 171 ? 2.570 8.459 17.436 1.00 84.50 171 ARG A N 1
ATOM 1446 C CA . ARG A 1 171 ? 1.359 8.424 18.263 1.00 84.50 171 ARG A CA 1
ATOM 1447 C C . ARG A 1 171 ? 0.501 7.195 17.957 1.00 84.50 171 ARG A C 1
ATOM 1449 O O . ARG A 1 171 ? 0.138 6.453 18.867 1.00 84.50 171 ARG A O 1
ATOM 1456 N N . VAL A 1 172 ? 0.214 6.939 16.677 1.00 85.88 172 VAL A N 1
ATOM 1457 C CA . VAL A 1 172 ? -0.574 5.762 16.265 1.00 85.88 172 VAL A CA 1
ATOM 1458 C C . VAL A 1 172 ? 0.173 4.460 16.564 1.00 85.88 172 VAL A C 1
ATOM 1460 O O . VAL A 1 172 ? -0.444 3.498 17.013 1.00 85.88 172 VAL A O 1
ATOM 1463 N N . LEU A 1 173 ? 1.496 4.426 16.375 1.00 86.12 173 LEU A N 1
ATOM 1464 C CA . LEU A 1 173 ? 2.314 3.254 16.687 1.00 86.12 173 LEU A CA 1
ATOM 1465 C C . LEU A 1 173 ? 2.289 2.923 18.188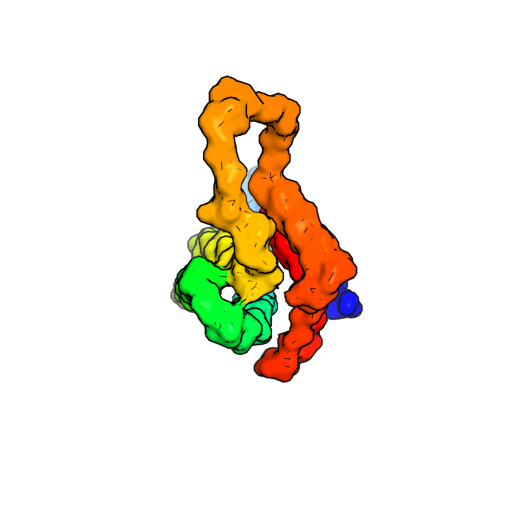 1.00 86.12 173 LEU A C 1
ATOM 1467 O O . LEU A 1 173 ? 2.040 1.774 18.547 1.00 86.12 173 LEU A O 1
ATOM 1471 N N . LYS A 1 174 ? 2.491 3.920 19.062 1.00 86.81 174 LYS A N 1
ATOM 1472 C CA . LYS A 1 174 ? 2.427 3.766 20.526 1.00 86.81 174 LYS A CA 1
ATOM 1473 C C . LYS A 1 174 ? 1.052 3.255 20.966 1.00 86.81 174 LYS A C 1
ATOM 1475 O O . LYS A 1 174 ? 0.975 2.312 21.754 1.00 86.81 174 LYS A O 1
ATOM 1480 N N . LEU A 1 175 ? -0.027 3.817 20.411 1.00 85.12 175 LEU A N 1
ATOM 1481 C CA . LEU A 1 175 ? -1.394 3.353 20.672 1.00 85.12 175 LEU A CA 1
ATOM 1482 C C . LEU A 1 175 ? -1.593 1.900 20.238 1.00 85.12 175 LEU A C 1
ATOM 1484 O O . LEU A 1 175 ? -2.112 1.103 21.015 1.00 85.12 175 LEU A O 1
ATOM 1488 N N . LEU A 1 176 ? -1.139 1.528 19.038 1.00 84.94 176 LEU A N 1
ATOM 1489 C CA . LEU A 1 176 ? -1.237 0.148 18.564 1.00 84.94 176 LEU A CA 1
ATOM 1490 C C . LEU A 1 176 ? -0.498 -0.825 19.476 1.00 84.94 176 LEU A C 1
ATOM 1492 O O . LEU A 1 176 ? -1.089 -1.828 19.858 1.00 84.94 176 LEU A O 1
ATOM 1496 N N . ILE A 1 177 ? 0.746 -0.519 19.856 1.00 86.06 177 ILE A N 1
ATOM 1497 C CA . ILE A 1 177 ? 1.548 -1.356 20.762 1.00 86.06 177 ILE A CA 1
ATOM 1498 C C . ILE A 1 177 ? 0.843 -1.523 22.113 1.00 86.06 177 ILE A C 1
ATOM 1500 O O . ILE A 1 177 ? 0.768 -2.629 22.646 1.00 86.06 177 ILE A O 1
ATOM 1504 N N . ASN A 1 178 ? 0.292 -0.440 22.662 1.00 86.50 178 ASN A N 1
ATOM 1505 C CA . ASN A 1 178 ? -0.436 -0.492 23.925 1.00 86.50 178 ASN A CA 1
ATOM 1506 C C . ASN A 1 178 ? -1.703 -1.362 23.804 1.00 86.50 178 ASN A C 1
ATOM 1508 O O . ASN A 1 178 ? -1.939 -2.259 24.613 1.00 86.50 178 ASN A O 1
ATOM 1512 N N . MET A 1 179 ? -2.500 -1.163 22.752 1.00 85.19 179 MET A N 1
ATOM 1513 C CA . MET A 1 179 ? -3.747 -1.905 22.550 1.00 85.19 179 MET A CA 1
ATOM 1514 C C . MET A 1 179 ? -3.530 -3.388 22.237 1.00 85.19 179 MET A C 1
ATOM 1516 O O . MET A 1 179 ? -4.324 -4.218 22.693 1.00 85.19 179 MET A O 1
ATOM 1520 N N . THR A 1 180 ? -2.476 -3.742 21.497 1.00 85.31 180 THR A N 1
ATOM 1521 C CA . THR A 1 180 ? -2.101 -5.146 21.275 1.00 85.31 180 THR A CA 1
ATOM 1522 C C . THR A 1 180 ? -1.559 -5.773 22.557 1.00 85.31 180 THR A C 1
ATOM 1524 O O . THR A 1 180 ? -1.966 -6.883 22.900 1.00 85.31 180 THR A O 1
ATOM 1527 N N . GLY A 1 181 ? -0.742 -5.045 23.330 1.00 83.06 181 GLY A N 1
ATOM 1528 C CA . GLY A 1 181 ? -0.252 -5.479 24.643 1.00 83.06 181 GLY A CA 1
ATOM 1529 C C . GLY A 1 181 ? -1.382 -5.765 25.638 1.00 83.06 181 GLY A C 1
ATOM 1530 O O . GLY A 1 181 ? -1.380 -6.797 26.308 1.00 83.06 181 GLY A O 1
ATOM 1531 N N . ARG A 1 182 ? -2.414 -4.912 25.658 1.00 84.50 182 ARG A N 1
ATOM 1532 C CA . ARG A 1 182 ? -3.646 -5.096 26.450 1.00 84.50 182 ARG A CA 1
ATOM 1533 C C . ARG A 1 182 ? -4.623 -6.124 25.861 1.00 84.50 182 ARG A C 1
ATOM 1535 O O . ARG A 1 182 ? -5.677 -6.358 26.445 1.00 84.50 182 ARG A O 1
ATOM 1542 N N . ARG A 1 183 ? -4.310 -6.727 24.707 1.00 83.75 183 ARG A N 1
ATOM 1543 C CA . ARG A 1 183 ? -5.166 -7.681 23.971 1.00 83.75 183 ARG A CA 1
ATOM 1544 C C . ARG A 1 183 ? -6.549 -7.128 23.590 1.00 83.75 183 ARG A C 1
ATOM 1546 O O . ARG A 1 183 ? -7.500 -7.890 23.422 1.00 83.75 183 ARG A O 1
ATOM 1553 N N . LEU A 1 184 ? -6.672 -5.810 23.425 1.00 82.00 184 LEU A N 1
ATOM 1554 C CA . LEU A 1 184 ? -7.919 -5.158 22.999 1.00 82.00 184 LEU A CA 1
ATOM 1555 C C . LEU A 1 184 ? -8.162 -5.311 21.492 1.00 82.00 184 LEU A C 1
ATOM 1557 O O . LEU A 1 184 ? -9.311 -5.384 21.042 1.00 82.00 184 LEU A O 1
ATOM 1561 N N . ILE A 1 185 ? -7.072 -5.369 20.725 1.00 82.94 185 ILE A N 1
ATOM 1562 C CA . ILE A 1 185 ? -7.040 -5.566 19.275 1.00 82.94 185 ILE A CA 1
ATOM 1563 C C . ILE A 1 185 ? -6.182 -6.808 18.986 1.00 82.94 185 ILE A C 1
ATOM 1565 O O . ILE A 1 185 ? -5.153 -6.992 19.642 1.00 82.94 185 ILE A O 1
ATOM 1569 N N . PRO A 1 186 ? -6.579 -7.672 18.032 1.00 80.62 186 PRO A N 1
ATOM 1570 C CA . PRO A 1 186 ? -5.752 -8.805 17.635 1.00 80.62 186 PRO A CA 1
ATOM 1571 C C . PRO A 1 186 ? -4.436 -8.332 17.004 1.00 80.62 186 PRO A C 1
ATOM 1573 O O . PRO A 1 186 ? -4.441 -7.458 16.145 1.00 80.62 186 PRO A O 1
ATOM 1576 N N . ASP A 1 187 ? -3.311 -8.937 17.388 1.00 78.88 187 ASP A N 1
ATOM 1577 C CA . ASP A 1 187 ? -1.997 -8.634 16.794 1.00 78.88 187 ASP A CA 1
ATOM 1578 C C . ASP A 1 187 ? -1.918 -9.069 15.317 1.00 78.88 187 ASP A C 1
ATOM 1580 O O . ASP A 1 187 ? -1.322 -8.403 14.463 1.00 78.88 187 ASP A O 1
ATOM 1584 N N . THR A 1 188 ? -2.599 -10.174 15.000 1.00 82.38 188 THR A N 1
ATOM 1585 C CA . THR A 1 188 ? -2.708 -10.725 13.651 1.00 82.38 188 THR A CA 1
ATOM 1586 C C . THR A 1 188 ? -4.159 -10.814 13.200 1.00 82.38 188 THR A C 1
ATOM 1588 O O . THR A 1 188 ? -5.037 -11.297 13.914 1.00 82.38 188 THR A O 1
ATOM 1591 N N . VAL A 1 189 ? -4.410 -10.369 11.974 1.00 80.25 189 VAL A N 1
ATOM 1592 C CA . VAL A 1 189 ? -5.681 -10.557 11.278 1.00 80.25 189 VAL A CA 1
ATOM 1593 C C . VAL A 1 189 ? -5.504 -11.721 10.311 1.00 80.25 189 VAL A C 1
ATOM 1595 O O . VAL A 1 189 ? -4.697 -11.654 9.383 1.00 80.25 189 VAL A O 1
ATOM 1598 N N . SER A 1 190 ? -6.213 -12.819 10.564 1.00 74.25 190 SER A N 1
ATOM 1599 C CA . SER A 1 190 ? -6.224 -13.978 9.670 1.00 74.25 190 SER A CA 1
ATOM 1600 C C . SER A 1 190 ? -7.247 -13.744 8.573 1.00 74.25 190 SER A C 1
ATOM 1602 O O . SER A 1 190 ? -8.395 -13.440 8.866 1.00 74.25 190 SER A O 1
ATOM 1604 N N . THR A 1 191 ? -6.844 -13.894 7.317 1.00 65.56 191 THR A N 1
ATOM 1605 C CA . THR A 1 191 ? -7.754 -13.727 6.184 1.00 65.56 191 THR A CA 1
ATOM 1606 C C . THR A 1 191 ? -8.423 -15.066 5.866 1.00 65.56 191 THR A C 1
ATOM 1608 O O . THR A 1 191 ? -7.885 -15.854 5.081 1.00 65.56 191 THR A O 1
ATOM 1611 N N . ARG A 1 192 ? -9.569 -15.371 6.486 1.00 58.75 192 ARG A N 1
ATOM 1612 C CA . ARG A 1 192 ? -10.224 -16.681 6.282 1.00 58.75 192 ARG A CA 1
ATOM 1613 C C . ARG A 1 192 ? -10.895 -16.796 4.912 1.00 58.75 192 ARG A C 1
ATOM 1615 O O . ARG A 1 192 ? -10.936 -17.887 4.353 1.00 58.75 192 ARG A O 1
ATOM 1622 N N . ASN A 1 193 ? -11.348 -15.669 4.361 1.00 57.75 193 ASN A N 1
ATOM 1623 C CA . ASN A 1 193 ? -12.162 -15.610 3.141 1.00 57.75 193 ASN A CA 1
ATOM 1624 C C . ASN A 1 193 ? -11.361 -15.410 1.841 1.00 57.75 193 ASN A C 1
ATOM 1626 O O . ASN A 1 193 ? -11.935 -15.394 0.753 1.00 57.75 193 ASN A O 1
ATOM 1630 N N . LEU A 1 194 ? -10.036 -15.256 1.914 1.00 59.00 194 LEU A N 1
ATOM 1631 C CA . LEU A 1 194 ? -9.201 -15.179 0.715 1.00 59.00 194 LEU A CA 1
ATOM 1632 C C . LEU A 1 194 ? -8.923 -16.583 0.168 1.00 59.00 194 LEU A C 1
ATOM 1634 O O . LEU A 1 194 ? -8.677 -17.517 0.926 1.00 59.00 194 LEU A O 1
ATOM 1638 N N . ALA A 1 195 ? -8.784 -16.697 -1.158 1.00 57.97 195 ALA A N 1
ATOM 1639 C CA . ALA A 1 195 ? -8.276 -17.906 -1.822 1.00 57.97 195 ALA A CA 1
ATOM 1640 C C . ALA A 1 195 ? -6.900 -18.368 -1.282 1.00 57.97 195 ALA A C 1
ATOM 1642 O O . ALA A 1 195 ? -6.434 -19.468 -1.580 1.00 57.97 195 ALA A O 1
ATOM 1643 N N . ARG A 1 196 ? -6.213 -17.511 -0.513 1.00 58.72 196 ARG A N 1
ATOM 1644 C CA . ARG A 1 196 ? -4.940 -17.778 0.153 1.00 58.72 196 ARG A CA 1
ATOM 1645 C C . ARG A 1 196 ? -4.969 -17.177 1.565 1.00 58.72 196 ARG A C 1
ATOM 1647 O O . ARG A 1 196 ? -4.826 -15.958 1.674 1.00 58.72 196 ARG A O 1
ATOM 1654 N N . PRO A 1 197 ? -5.091 -17.984 2.632 1.00 61.34 197 PRO A N 1
ATOM 1655 C CA . PRO A 1 197 ? -5.047 -17.468 3.991 1.00 61.34 197 PRO A CA 1
ATOM 1656 C C . PRO A 1 197 ? -3.669 -16.864 4.284 1.00 61.34 197 PRO A C 1
ATOM 1658 O O . PRO A 1 197 ? -2.626 -17.489 4.061 1.00 61.34 197 PRO A O 1
ATOM 1661 N N . ALA A 1 198 ? -3.664 -15.621 4.750 1.00 66.62 198 ALA A N 1
ATOM 1662 C CA . ALA A 1 198 ? -2.492 -14.888 5.185 1.00 66.62 198 ALA A CA 1
ATOM 1663 C C . ALA A 1 198 ? -2.732 -14.342 6.594 1.00 66.62 198 ALA A C 1
ATOM 1665 O O . ALA A 1 198 ? -3.829 -13.908 6.934 1.00 66.62 198 ALA A O 1
ATOM 1666 N N . GLU A 1 199 ? -1.681 -14.356 7.408 1.00 78.38 199 GLU A N 1
ATOM 1667 C CA . GLU A 1 199 ? -1.658 -13.650 8.684 1.00 78.38 199 GLU A CA 1
ATOM 1668 C C . GLU A 1 199 ? -1.100 -12.253 8.446 1.00 78.38 199 GLU A C 1
ATOM 1670 O O . GLU A 1 199 ? 0.040 -12.080 8.002 1.00 78.38 199 GLU A O 1
ATOM 1675 N N . LEU A 1 200 ? -1.939 -11.260 8.702 1.00 82.12 200 LEU A N 1
ATOM 1676 C CA . LEU A 1 200 ? -1.630 -9.851 8.557 1.00 82.12 200 LEU A CA 1
ATOM 1677 C C . LEU A 1 200 ? -1.298 -9.279 9.930 1.00 82.12 200 LEU A C 1
ATOM 1679 O O . LEU A 1 200 ? -2.183 -9.122 10.764 1.00 82.12 200 LEU A O 1
ATOM 1683 N N . LYS A 1 201 ? -0.026 -8.966 10.171 1.00 86.44 201 LYS A N 1
ATOM 1684 C CA . LYS A 1 201 ? 0.406 -8.314 11.412 1.00 86.44 201 LYS A CA 1
ATOM 1685 C C . LYS A 1 201 ? 0.117 -6.821 11.346 1.00 86.44 201 LYS A C 1
ATOM 1687 O O . LYS A 1 201 ? 0.601 -6.140 10.440 1.00 86.44 201 LYS A O 1
ATOM 1692 N N . LEU A 1 202 ? -0.641 -6.302 12.309 1.00 85.00 202 LEU A N 1
ATOM 1693 C CA . LEU A 1 202 ? -1.079 -4.902 12.283 1.00 85.00 202 LEU A CA 1
ATOM 1694 C C . LEU A 1 202 ? 0.086 -3.915 12.405 1.00 85.00 202 LEU A C 1
ATOM 1696 O O . LEU A 1 202 ? 0.107 -2.909 11.696 1.00 85.00 202 LEU A O 1
ATOM 1700 N N . LEU A 1 203 ? 1.075 -4.222 13.250 1.00 87.12 203 LEU A N 1
ATOM 1701 C CA . LEU A 1 203 ? 2.259 -3.376 13.432 1.00 87.12 203 LEU A CA 1
ATOM 1702 C C . LEU A 1 203 ? 3.096 -3.275 12.151 1.00 87.12 203 LEU A C 1
ATOM 1704 O O . LEU A 1 203 ? 3.461 -2.174 11.743 1.00 87.12 203 LEU A O 1
ATOM 1708 N N . GLU A 1 204 ? 3.335 -4.404 11.476 1.00 86.69 204 GLU A N 1
ATOM 1709 C CA . GLU A 1 204 ? 4.069 -4.426 10.203 1.00 86.69 204 GLU A CA 1
ATOM 1710 C C . GLU A 1 204 ? 3.313 -3.641 9.117 1.00 86.69 204 GLU A C 1
ATOM 1712 O O . GLU A 1 204 ? 3.925 -2.911 8.340 1.00 86.69 204 GLU A O 1
ATOM 1717 N N . ILE A 1 205 ? 1.978 -3.735 9.085 1.00 86.69 205 ILE A N 1
ATOM 1718 C CA . ILE A 1 205 ? 1.150 -2.975 8.138 1.00 86.69 205 ILE A CA 1
ATOM 1719 C C . ILE A 1 205 ? 1.212 -1.473 8.420 1.00 86.69 205 ILE A C 1
ATOM 1721 O O . ILE A 1 205 ? 1.272 -0.688 7.474 1.00 86.69 205 ILE A O 1
ATOM 1725 N N . HIS A 1 206 ? 1.179 -1.056 9.689 1.00 87.25 206 HIS A N 1
ATOM 1726 C CA . HIS A 1 206 ? 1.299 0.360 10.049 1.00 87.25 206 HIS A CA 1
ATOM 1727 C C . HIS A 1 206 ? 2.642 0.933 9.598 1.00 87.25 206 HIS A C 1
ATOM 1729 O O . HIS A 1 206 ? 2.666 1.981 8.959 1.00 87.25 206 HIS A O 1
ATOM 1735 N N . GLN A 1 207 ? 3.735 0.215 9.861 1.00 87.12 207 GLN A N 1
ATOM 1736 C CA . GLN A 1 207 ? 5.082 0.614 9.447 1.00 87.12 207 GLN A CA 1
ATOM 1737 C C . GLN A 1 207 ? 5.217 0.702 7.921 1.00 87.12 207 GLN A C 1
ATOM 1739 O O . GLN A 1 207 ? 5.758 1.675 7.417 1.00 87.12 207 GLN A O 1
ATOM 1744 N N . ASP A 1 208 ? 4.661 -0.258 7.180 1.00 86.06 208 ASP A N 1
ATOM 1745 C CA . ASP A 1 208 ? 4.686 -0.285 5.709 1.00 86.06 208 ASP A CA 1
ATOM 1746 C C . ASP A 1 208 ? 3.872 0.852 5.050 1.00 86.06 208 ASP A C 1
ATOM 1748 O O . ASP A 1 208 ? 4.011 1.137 3.858 1.00 86.06 208 ASP A O 1
ATOM 1752 N N . ASN A 1 209 ? 2.984 1.521 5.788 1.00 83.19 209 ASN A N 1
ATOM 1753 C CA . ASN A 1 209 ? 2.148 2.582 5.225 1.00 83.19 209 ASN A CA 1
ATOM 1754 C C . ASN A 1 209 ? 2.862 3.935 5.072 1.00 83.19 209 ASN A C 1
ATOM 1756 O O . ASN A 1 209 ? 2.285 4.811 4.408 1.00 83.19 209 ASN A O 1
ATOM 1760 N N . TYR A 1 210 ? 4.042 4.107 5.673 1.00 77.56 210 TYR A N 1
ATOM 1761 C CA . TYR A 1 210 ? 4.858 5.328 5.669 1.00 77.56 210 TYR A CA 1
ATOM 1762 C C . TYR A 1 210 ? 6.142 5.106 4.870 1.00 77.56 210 TYR A C 1
ATOM 1764 O O . TYR A 1 210 ? 6.546 6.076 4.194 1.00 77.56 210 TYR A O 1
#